Protein AF-A0A2M6Y3T1-F1 (afdb_monomer)

Foldseek 3Di:
DDDDDDDPDDDPPPPDDPDDDQDADPFPRHGFDKAAQLQVVLFFDPPDDRPDRIWTADLDQATQFGTHDPVGDTDGCVRTNAFQLRHPPHPQNDLFQQQRHGLVLLLVLCQVPVELDPQVSSCVSRVHRGDDPLLHGHSRNDGSCPGCSVVSVVPHPHDRDPDPDDPPPCPPPDPVRVVVVVVVVD

Nearest PDB structures (foldseek):
  2hu9-assembly2_B  TM=8.254E-01  e=2.612E-09  Archaeoglobus fulgidus

Mean predicted aligned error: 11.45 Å

Secondary structure (DSSP, 8-state):
---PPPP-------PPPS-----B-TTT-PBPEEEEHHHHHHHBPTT----SSEEEE---TT-SEEEE-TTS-EEEGGGBSS--TTSTT-SS-EEETTTTEEHHHHHHHHHHH----HHHHHHHHHSS-----HHHHSTTSS-GGGSTHHHHHHHSSSPPPP------TTTT--HHHHHHHHHH--

Solvent-accessible surface area (backbone atoms only — not comparable to full-atom values): 11226 Å² total; per-residue (Å²): 133,89,81,81,81,84,74,92,73,89,81,83,73,76,76,77,77,87,82,70,79,75,54,49,33,94,87,75,64,46,64,36,47,81,25,55,14,68,20,52,54,58,33,38,39,90,94,66,87,57,88,51,75,54,33,26,38,40,74,54,32,89,46,64,50,36,39,34,35,96,91,70,51,73,38,35,63,90,44,34,73,59,56,51,51,63,35,66,87,31,70,67,37,37,22,27,56,62,72,73,36,35,25,67,59,50,23,53,48,24,57,74,67,40,54,76,47,67,70,56,48,47,20,71,76,63,78,42,80,70,80,79,47,28,46,49,52,28,94,67,36,44,72,41,78,76,44,38,42,64,57,23,54,71,73,28,87,45,70,76,58,76,80,78,74,75,84,54,90,63,67,89,60,49,71,68,55,53,51,54,54,57,63,74,77,106

Sequence (186 aa):
MNKQPGGCGAACCAKALPGGDSIACPLCGKTGEIVPGHTVRKLLKPGIAAPGDRYLICRTPGCAAVYFHPKGALFKQEDVLVPVYFKAGAEPVYACYCAGVTKARVVAAINKTGVTRWAVIIKELTGAVPKCNCGEKNPLGQCCSGNAYAAAMAESSAKPVPVKRSRDPLHGLTLKTILTYMVKLH

pLDDT: mean 84.47, std 18.46, range [34.59, 98.5]

Structure (mmCIF, N/CA/C/O backbone):
data_AF-A0A2M6Y3T1-F1
#
_entry.id   AF-A0A2M6Y3T1-F1
#
loop_
_atom_site.group_PDB
_atom_site.id
_atom_site.type_symbol
_atom_site.label_atom_id
_atom_site.label_alt_id
_atom_site.label_comp_id
_atom_site.label_asym_id
_atom_site.label_entity_id
_atom_site.label_seq_id
_atom_site.pdbx_PDB_ins_code
_atom_site.Cartn_x
_atom_site.Cartn_y
_atom_site.Cartn_z
_atom_site.occupancy
_atom_site.B_iso_or_equiv
_atom_site.auth_seq_id
_atom_site.auth_comp_id
_atom_site.auth_asym_id
_atom_site.auth_atom_id
_atom_site.pdbx_PDB_model_num
ATOM 1 N N . MET A 1 1 ? -4.183 53.177 19.909 1.00 37.34 1 MET A N 1
ATOM 2 C CA . MET A 1 1 ? -3.837 52.919 18.494 1.00 37.34 1 MET A CA 1
ATOM 3 C C . MET A 1 1 ? -3.235 51.531 18.350 1.00 37.34 1 MET A C 1
ATOM 5 O O . MET A 1 1 ? -2.274 51.211 19.031 1.00 37.34 1 MET A O 1
ATOM 9 N N . ASN A 1 2 ? -3.878 50.730 17.502 1.00 38.38 2 ASN A N 1
ATOM 10 C CA . ASN A 1 2 ? -3.506 49.424 16.952 1.00 38.38 2 ASN A CA 1
ATOM 11 C C . ASN A 1 2 ? -2.005 49.080 16.899 1.00 38.38 2 ASN A C 1
ATOM 13 O O . ASN A 1 2 ? -1.232 49.832 16.310 1.00 38.38 2 ASN A O 1
ATOM 17 N N . LYS A 1 3 ? -1.660 47.840 17.281 1.00 34.59 3 LYS A N 1
ATOM 18 C CA . LYS A 1 3 ? -1.350 46.765 16.311 1.00 34.59 3 LYS A CA 1
ATOM 19 C C . LYS A 1 3 ? -1.213 45.396 16.996 1.00 34.59 3 LYS A C 1
ATOM 21 O O . LYS A 1 3 ? -0.536 45.248 18.005 1.00 34.59 3 LYS A O 1
ATOM 26 N N . GLN A 1 4 ? -1.900 44.416 16.411 1.00 40.59 4 GLN A N 1
ATOM 27 C CA . GLN A 1 4 ? -1.846 42.985 16.711 1.00 40.59 4 GLN A CA 1
ATOM 28 C C . GLN A 1 4 ? -0.448 42.375 16.486 1.00 40.59 4 GLN A C 1
ATOM 30 O O . GLN A 1 4 ? 0.333 42.908 15.693 1.00 40.59 4 GLN A O 1
ATOM 35 N N . PRO A 1 5 ? -0.160 41.224 17.127 1.00 40.81 5 PRO A N 1
ATOM 36 C CA . PRO A 1 5 ? 1.069 40.464 16.932 1.00 40.81 5 PRO A CA 1
ATOM 37 C C . PRO A 1 5 ? 1.088 39.787 15.554 1.00 40.81 5 PRO A C 1
ATOM 39 O O . PRO A 1 5 ? 0.135 39.116 15.157 1.00 40.81 5 PRO A O 1
ATOM 42 N N . GLY A 1 6 ? 2.193 39.972 14.829 1.00 35.25 6 GLY A N 1
ATOM 43 C CA . GLY A 1 6 ? 2.450 39.336 13.540 1.00 35.25 6 GLY A CA 1
ATOM 44 C C . GLY A 1 6 ? 2.485 37.816 13.670 1.00 35.25 6 GLY A C 1
ATOM 45 O O . GLY A 1 6 ? 3.232 37.264 14.475 1.00 35.25 6 GLY A O 1
ATOM 46 N N . GLY A 1 7 ? 1.632 37.160 12.886 1.00 35.06 7 GLY A N 1
ATOM 47 C CA . GLY A 1 7 ? 1.472 35.717 12.852 1.00 35.06 7 GLY A CA 1
ATOM 48 C C . GLY A 1 7 ? 2.703 34.981 12.331 1.00 35.06 7 GLY A C 1
ATOM 49 O O . GLY A 1 7 ? 3.413 35.445 11.440 1.00 35.06 7 GLY A O 1
ATOM 50 N N . CYS A 1 8 ? 2.896 33.773 12.854 1.00 37.34 8 CYS A N 1
ATOM 51 C CA . CYS A 1 8 ? 3.735 32.754 12.241 1.00 37.34 8 CYS A CA 1
ATOM 52 C C . CYS A 1 8 ? 3.087 32.319 10.918 1.00 37.34 8 CYS A C 1
ATOM 54 O O . CYS A 1 8 ? 2.227 31.439 10.883 1.00 37.34 8 CYS A O 1
ATOM 56 N N . GLY A 1 9 ? 3.467 32.996 9.837 1.00 35.97 9 GLY A N 1
ATOM 57 C CA . GLY A 1 9 ? 3.095 32.662 8.471 1.00 35.97 9 GLY A CA 1
ATOM 58 C C . GLY A 1 9 ? 3.895 31.467 7.958 1.00 35.97 9 GLY A C 1
ATOM 59 O O . GLY A 1 9 ? 5.122 31.472 7.968 1.00 35.97 9 GLY A O 1
ATOM 60 N N . ALA A 1 10 ? 3.153 30.448 7.535 1.00 50.16 10 ALA A N 1
ATOM 61 C CA . ALA A 1 10 ? 3.519 29.339 6.663 1.00 50.16 10 ALA A CA 1
ATOM 62 C C . ALA A 1 10 ? 4.848 29.477 5.886 1.00 50.16 10 ALA A C 1
ATOM 64 O O . ALA A 1 10 ? 4.945 30.241 4.931 1.00 50.16 10 ALA A O 1
ATOM 65 N N . ALA A 1 11 ? 5.829 28.634 6.220 1.00 41.44 11 ALA A N 1
ATOM 66 C CA . ALA A 1 11 ? 6.958 28.331 5.340 1.00 41.44 11 ALA A CA 1
ATOM 67 C C . ALA A 1 11 ? 7.564 26.954 5.668 1.00 41.44 11 ALA A C 1
ATOM 69 O O . ALA A 1 11 ? 8.721 26.825 6.055 1.00 41.44 11 ALA A O 1
ATOM 70 N N . CYS A 1 12 ? 6.773 25.895 5.496 1.00 39.06 12 CYS A N 1
ATOM 71 C CA . CYS A 1 12 ? 7.299 24.546 5.258 1.00 39.06 12 CYS A CA 1
ATOM 72 C C . CYS A 1 12 ? 6.758 24.031 3.921 1.00 39.06 12 CYS A C 1
ATOM 74 O O . CYS A 1 12 ? 6.227 22.930 3.819 1.00 39.06 12 CYS A O 1
ATOM 76 N N . CYS A 1 13 ? 6.867 24.863 2.885 1.00 39.38 13 CYS A N 1
ATOM 77 C CA . CYS A 1 13 ? 6.781 24.395 1.513 1.00 39.38 13 CYS A CA 1
ATOM 78 C C . CYS A 1 13 ? 8.092 23.668 1.219 1.00 39.38 13 CYS A C 1
ATOM 80 O O . CYS A 1 13 ? 9.139 24.303 1.074 1.00 39.38 13 CYS A O 1
ATOM 82 N N . ALA A 1 14 ? 8.052 22.337 1.158 1.00 44.28 14 ALA A N 1
ATOM 83 C CA . ALA A 1 14 ? 9.096 21.592 0.476 1.00 44.28 14 ALA A CA 1
ATOM 84 C C . ALA A 1 14 ? 9.212 22.189 -0.932 1.00 44.28 14 ALA A C 1
ATOM 86 O O . ALA A 1 14 ? 8.246 22.168 -1.695 1.00 44.28 14 ALA A O 1
ATOM 87 N N . LYS A 1 15 ? 10.360 22.798 -1.245 1.00 36.34 15 LYS A N 1
ATOM 88 C CA . LYS A 1 15 ? 10.659 23.243 -2.605 1.00 36.34 15 LYS A CA 1
ATOM 89 C C . LYS A 1 15 ? 10.470 22.033 -3.515 1.00 36.34 15 LYS A C 1
ATOM 91 O O . LYS A 1 15 ? 11.167 21.032 -3.354 1.00 36.34 15 LYS A O 1
ATOM 96 N N . ALA A 1 16 ? 9.505 22.123 -4.427 1.00 42.28 16 ALA A N 1
ATOM 97 C CA . ALA A 1 16 ? 9.387 21.180 -5.522 1.00 42.28 16 ALA A CA 1
ATOM 98 C C . ALA A 1 16 ? 10.731 21.178 -6.256 1.00 42.28 16 ALA A C 1
ATOM 100 O O . ALA A 1 16 ? 11.211 22.229 -6.682 1.00 42.28 16 ALA A O 1
ATOM 101 N N . LEU A 1 17 ? 11.367 20.010 -6.328 1.00 43.66 17 LEU A N 1
ATOM 102 C CA . LEU A 1 17 ? 12.548 19.832 -7.158 1.00 43.66 17 LEU A CA 1
ATOM 103 C C . LEU A 1 17 ? 12.128 20.130 -8.607 1.00 43.66 17 LEU A C 1
ATOM 105 O O . LEU A 1 17 ? 11.172 19.515 -9.085 1.00 43.66 17 LEU A O 1
ATOM 109 N N . PRO A 1 18 ? 12.778 21.080 -9.297 1.00 39.62 18 PRO A N 1
ATOM 110 C CA . PRO A 1 18 ? 12.431 21.400 -10.669 1.00 39.62 18 PRO A CA 1
ATOM 111 C C . PRO A 1 18 ? 12.960 20.283 -11.573 1.00 39.62 18 PRO A C 1
ATOM 113 O O . PRO A 1 18 ? 14.150 19.977 -11.554 1.00 39.62 18 PRO A O 1
ATOM 116 N N . GLY A 1 19 ? 12.066 19.664 -12.345 1.00 42.75 19 GLY A N 1
ATOM 117 C CA . GLY A 1 19 ? 12.416 18.673 -13.363 1.00 42.75 19 GLY A CA 1
ATOM 118 C C . GLY A 1 19 ? 11.700 17.341 -13.171 1.00 42.75 19 GLY A C 1
ATOM 119 O O . GLY A 1 19 ? 12.131 16.480 -12.405 1.00 42.75 19 GLY A O 1
ATOM 120 N N . GLY A 1 20 ? 10.616 17.156 -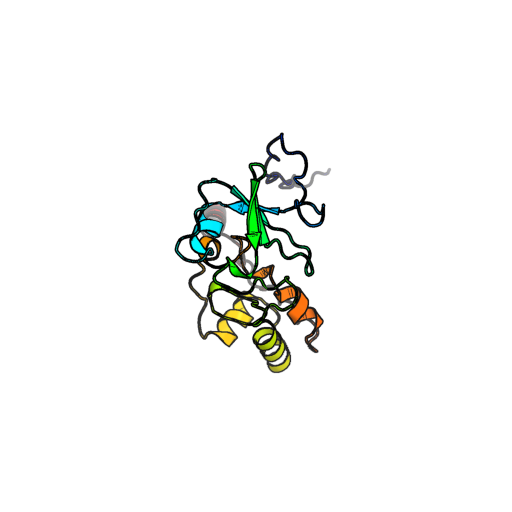13.912 1.00 39.53 20 GLY A N 1
ATOM 121 C CA . GLY A 1 20 ? 9.955 15.871 -14.033 1.00 39.53 20 GLY A CA 1
ATOM 122 C C . GLY A 1 20 ? 8.659 16.045 -14.787 1.00 39.53 20 GLY A C 1
ATOM 123 O O . GLY A 1 20 ? 7.627 16.283 -14.164 1.00 39.53 20 GLY A O 1
ATOM 124 N N . ASP A 1 21 ? 8.712 15.916 -16.112 1.00 48.22 21 ASP A N 1
ATOM 125 C CA . ASP A 1 21 ? 7.525 15.555 -16.879 1.00 48.22 21 ASP A CA 1
ATOM 126 C C . ASP A 1 21 ? 6.842 14.420 -16.121 1.00 48.22 21 ASP A C 1
ATOM 128 O O . ASP A 1 21 ? 7.491 13.444 -15.737 1.00 48.22 21 ASP A O 1
ATOM 132 N N . SER A 1 22 ? 5.565 14.588 -15.791 1.00 61.84 22 SER A N 1
ATOM 133 C CA . SER A 1 22 ? 4.812 13.586 -15.053 1.00 61.84 22 SER A CA 1
ATOM 134 C C . SER A 1 22 ? 4.899 12.262 -15.807 1.00 61.84 22 SER A C 1
ATOM 136 O O . SER A 1 22 ? 4.292 12.114 -16.868 1.00 61.84 22 SER A O 1
ATOM 138 N N . ILE A 1 23 ? 5.692 11.319 -15.299 1.00 86.00 23 ILE A N 1
ATOM 139 C CA . ILE A 1 23 ? 5.999 10.114 -16.065 1.00 86.00 23 ILE A CA 1
ATOM 140 C C . ILE A 1 23 ? 4.772 9.213 -16.024 1.00 86.00 23 ILE A C 1
ATOM 142 O O . ILE A 1 23 ? 4.336 8.742 -14.965 1.00 86.00 23 ILE A O 1
ATOM 146 N N . ALA A 1 24 ? 4.189 9.020 -17.201 1.00 94.44 24 ALA A N 1
ATOM 147 C CA . ALA A 1 24 ? 3.015 8.198 -17.391 1.00 94.44 24 ALA A CA 1
ATOM 148 C C . ALA A 1 24 ? 3.356 6.713 -17.227 1.00 94.44 24 ALA A C 1
ATOM 150 O O . ALA A 1 24 ? 4.422 6.239 -17.622 1.00 94.44 24 ALA A O 1
ATOM 151 N N . CYS A 1 25 ? 2.418 5.964 -16.660 1.00 96.19 25 CYS A N 1
ATOM 152 C CA . CYS A 1 25 ? 2.472 4.515 -16.636 1.00 96.19 25 CYS A CA 1
ATOM 153 C C . CYS A 1 25 ? 2.471 3.981 -18.078 1.00 96.19 25 CYS A C 1
ATOM 155 O O . CYS A 1 25 ? 1.552 4.315 -18.830 1.00 96.19 25 CYS A O 1
ATOM 157 N N . PRO A 1 26 ? 3.414 3.101 -18.454 1.00 95.06 26 PRO A N 1
ATOM 158 C CA . PRO A 1 26 ? 3.517 2.599 -19.824 1.00 95.06 26 PRO A CA 1
ATOM 159 C C . PRO A 1 26 ? 2.334 1.714 -20.245 1.00 95.06 26 PRO A C 1
ATOM 161 O O . PRO A 1 26 ? 2.163 1.464 -21.430 1.00 95.06 26 PRO A O 1
ATOM 164 N N . LEU A 1 27 ? 1.514 1.239 -19.297 1.00 95.94 27 LEU A N 1
ATOM 165 C CA . LEU A 1 27 ? 0.356 0.391 -19.599 1.00 95.94 27 LEU A CA 1
ATOM 166 C C . LEU A 1 27 ? -0.966 1.158 -19.713 1.00 95.94 27 LEU A C 1
ATOM 168 O O . LEU A 1 27 ? -1.814 0.778 -20.510 1.00 95.94 27 LEU A O 1
ATOM 172 N N . CYS A 1 28 ? -1.183 2.202 -18.905 1.00 96.38 28 CYS A N 1
ATOM 173 C CA . CYS A 1 28 ? -2.473 2.912 -18.863 1.00 96.38 28 CYS A CA 1
ATOM 174 C C . CYS A 1 28 ? -2.383 4.419 -19.138 1.00 96.38 28 CYS A C 1
ATOM 176 O O . CYS A 1 28 ? -3.402 5.108 -19.084 1.00 96.38 28 CYS A O 1
ATOM 178 N N . GLY A 1 29 ? -1.182 4.960 -19.352 1.00 95.12 29 GLY A N 1
ATOM 179 C CA . GLY A 1 29 ? -0.958 6.379 -19.637 1.00 95.12 29 GLY A CA 1
ATOM 180 C C . GLY A 1 29 ? -1.208 7.334 -18.462 1.00 95.12 29 GLY A C 1
ATOM 181 O O . GLY A 1 29 ? -1.016 8.537 -18.603 1.00 95.12 29 GLY A O 1
ATOM 182 N N . LYS A 1 30 ? -1.633 6.847 -17.288 1.00 96.00 30 LYS A N 1
ATOM 183 C CA . LYS A 1 30 ? -1.856 7.691 -16.102 1.00 96.00 30 LYS A CA 1
ATOM 184 C C . LYS A 1 30 ? -0.546 7.988 -15.380 1.00 96.00 30 LYS A C 1
ATOM 186 O O . LYS A 1 30 ? 0.299 7.105 -15.253 1.00 96.00 30 LYS A O 1
ATOM 191 N N . THR A 1 31 ? -0.412 9.203 -14.859 1.00 95.56 31 THR A N 1
ATOM 192 C CA . THR A 1 31 ? 0.738 9.635 -14.055 1.00 95.56 31 THR A CA 1
ATOM 193 C C . THR A 1 31 ? 0.976 8.708 -12.865 1.00 95.56 31 THR A C 1
ATOM 195 O O . THR A 1 31 ? 0.040 8.378 -12.131 1.00 95.56 31 THR A O 1
ATOM 198 N N . GLY A 1 32 ? 2.228 8.288 -12.675 1.00 95.62 32 GLY A N 1
ATOM 199 C CA . GLY A 1 32 ? 2.645 7.557 -11.482 1.00 95.62 32 GLY A CA 1
ATOM 200 C C . GLY A 1 32 ? 3.093 8.478 -10.345 1.00 95.62 32 GLY A C 1
ATOM 201 O O . GLY A 1 32 ? 3.503 9.614 -10.572 1.00 95.62 32 GLY A O 1
ATOM 202 N N . GLU A 1 33 ? 3.045 7.971 -9.115 1.00 95.62 33 GLU A N 1
ATOM 203 C CA . GLU A 1 33 ? 3.576 8.649 -7.923 1.00 95.62 33 GLU A CA 1
ATOM 204 C C . GLU A 1 33 ? 4.966 8.105 -7.578 1.00 95.62 33 GLU A C 1
ATOM 206 O O . GLU A 1 33 ? 5.202 6.905 -7.692 1.00 95.62 33 GLU A O 1
ATOM 211 N N . ILE A 1 34 ? 5.895 8.961 -7.153 1.00 96.38 34 ILE A N 1
ATOM 212 C CA . ILE A 1 34 ? 7.263 8.543 -6.824 1.00 96.38 34 ILE A CA 1
ATOM 213 C C . ILE A 1 34 ? 7.281 7.702 -5.540 1.00 96.38 34 ILE A C 1
ATOM 215 O O . ILE A 1 34 ? 6.777 8.124 -4.503 1.00 96.38 34 ILE A O 1
ATOM 219 N N . VAL A 1 35 ? 7.955 6.552 -5.593 1.00 97.38 35 VAL A N 1
ATOM 220 C CA . VAL A 1 35 ? 8.227 5.674 -4.448 1.00 97.38 35 VAL A CA 1
ATOM 221 C C . VAL A 1 35 ? 9.739 5.442 -4.324 1.00 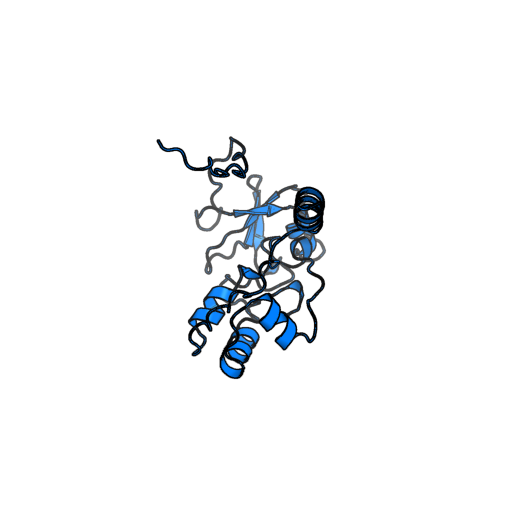97.38 35 VAL A C 1
ATOM 223 O O . VAL A 1 35 ? 10.406 5.207 -5.340 1.00 97.38 35 VAL A O 1
ATOM 226 N N . PRO A 1 36 ? 10.317 5.484 -3.107 1.00 97.50 36 PRO A N 1
ATOM 227 C CA . PRO A 1 36 ? 11.730 5.184 -2.900 1.00 97.50 36 PRO A CA 1
ATOM 228 C C . PRO A 1 36 ? 12.118 3.775 -3.375 1.00 97.50 36 PRO A C 1
ATOM 230 O O . PRO A 1 36 ? 11.415 2.796 -3.129 1.00 97.50 36 PRO A O 1
ATOM 233 N N . GLY A 1 37 ? 13.288 3.641 -3.996 1.00 97.56 37 GLY A N 1
ATOM 234 C CA . GLY A 1 37 ? 13.779 2.367 -4.526 1.00 97.56 37 GLY A CA 1
ATOM 235 C C . GLY A 1 37 ? 13.993 1.301 -3.454 1.00 97.56 37 GLY A C 1
ATOM 236 O O . GLY A 1 37 ? 13.776 0.121 -3.716 1.00 97.56 37 GLY A O 1
ATOM 237 N N . HIS A 1 38 ? 14.343 1.696 -2.225 1.00 97.75 38 HIS A N 1
ATOM 238 C CA . HIS A 1 38 ? 14.466 0.748 -1.114 1.00 97.75 38 HIS A CA 1
ATOM 239 C C . HIS A 1 38 ? 13.123 0.088 -0.765 1.00 97.75 38 HIS A C 1
ATOM 241 O O . HIS A 1 38 ? 13.101 -1.110 -0.504 1.00 97.75 38 HIS A O 1
ATOM 247 N N . THR A 1 39 ? 12.012 0.832 -0.826 1.00 98.31 39 THR A N 1
ATOM 248 C CA . THR A 1 39 ? 10.655 0.302 -0.627 1.00 98.31 39 THR A CA 1
ATOM 249 C C . THR A 1 39 ? 10.336 -0.749 -1.675 1.00 98.31 39 THR A C 1
ATOM 251 O O . THR A 1 39 ? 9.941 -1.860 -1.336 1.00 98.31 39 THR A O 1
ATOM 254 N N . VAL A 1 40 ? 10.576 -0.424 -2.949 1.00 98.31 40 VAL A N 1
ATOM 255 C CA . VAL A 1 40 ? 10.331 -1.347 -4.064 1.00 98.31 40 VAL A CA 1
ATOM 256 C C . VAL A 1 40 ? 11.156 -2.620 -3.897 1.00 98.31 40 VAL A C 1
ATOM 258 O O . VAL A 1 40 ? 10.597 -3.709 -3.909 1.00 98.31 40 VAL A O 1
ATOM 261 N N . ARG A 1 41 ? 12.462 -2.505 -3.625 1.00 97.94 41 ARG A N 1
ATOM 262 C CA . ARG A 1 41 ? 13.336 -3.670 -3.404 1.00 97.94 41 ARG A CA 1
ATOM 263 C C . ARG A 1 41 ? 12.881 -4.568 -2.254 1.00 97.94 41 ARG A C 1
ATOM 265 O O . ARG A 1 41 ? 13.048 -5.776 -2.340 1.00 97.94 41 ARG A O 1
ATOM 272 N N . LYS A 1 42 ? 12.329 -3.998 -1.181 1.00 98.12 42 LYS A N 1
ATOM 273 C CA . LYS A 1 42 ? 11.835 -4.761 -0.023 1.00 98.12 42 LYS A CA 1
ATOM 274 C C . LYS A 1 42 ? 10.510 -5.471 -0.288 1.00 98.12 42 LYS A C 1
ATOM 276 O O . LYS A 1 42 ? 10.198 -6.424 0.418 1.00 98.12 42 LYS A O 1
ATOM 281 N N . LEU A 1 43 ? 9.743 -5.002 -1.270 1.00 98.38 43 LEU A N 1
ATOM 282 C CA . LEU A 1 43 ? 8.409 -5.506 -1.581 1.00 98.38 43 LEU A CA 1
ATOM 283 C C . LEU A 1 43 ? 8.357 -6.389 -2.823 1.00 98.38 43 LEU A C 1
ATOM 285 O O . LEU A 1 43 ? 7.327 -7.016 -3.046 1.00 98.38 43 LEU A O 1
ATOM 289 N N . LEU A 1 44 ? 9.417 -6.456 -3.624 1.00 98.44 44 LEU A N 1
ATOM 290 C CA . LEU A 1 44 ? 9.493 -7.390 -4.743 1.00 98.44 44 LEU A CA 1
ATOM 291 C C . LEU A 1 44 ? 9.828 -8.806 -4.267 1.00 98.44 44 LEU A C 1
ATOM 293 O O . LEU A 1 44 ? 10.524 -9.008 -3.270 1.00 98.44 44 LEU A O 1
ATOM 297 N N . LYS A 1 45 ? 9.322 -9.798 -5.001 1.00 98.31 45 LYS A N 1
ATOM 298 C CA . LYS A 1 45 ? 9.649 -11.205 -4.783 1.00 98.31 45 LYS A CA 1
ATOM 299 C C . LYS A 1 45 ? 11.154 -11.456 -4.978 1.00 98.31 45 LYS A C 1
ATOM 301 O O . LYS A 1 45 ? 11.797 -10.765 -5.775 1.00 98.31 45 LYS A O 1
ATOM 306 N N . PRO A 1 46 ? 11.726 -12.456 -4.281 1.00 96.94 46 PRO A N 1
ATOM 307 C CA . PRO A 1 46 ? 13.123 -12.837 -4.464 1.00 96.94 46 PRO A CA 1
ATOM 308 C C . PRO A 1 46 ? 13.459 -13.104 -5.937 1.00 96.94 46 PRO A C 1
ATOM 310 O O . PRO A 1 46 ? 12.655 -13.679 -6.664 1.00 96.94 46 PRO A O 1
ATOM 313 N N . GLY A 1 47 ? 14.653 -12.690 -6.368 1.00 95.56 47 GLY A N 1
ATOM 314 C CA . GLY A 1 47 ? 15.125 -12.855 -7.750 1.00 95.56 47 GLY A CA 1
ATOM 315 C C . GLY A 1 47 ? 14.777 -11.702 -8.698 1.00 95.56 47 GLY A C 1
ATOM 316 O O . GLY A 1 47 ? 15.348 -11.628 -9.783 1.00 95.56 47 GLY A O 1
ATOM 317 N N . ILE A 1 48 ? 13.914 -10.765 -8.294 1.00 97.19 48 ILE A N 1
ATOM 318 C CA . ILE A 1 48 ? 13.574 -9.591 -9.104 1.00 97.19 48 ILE A CA 1
ATOM 319 C C . ILE A 1 48 ? 14.483 -8.416 -8.729 1.00 97.19 48 ILE A C 1
ATOM 321 O O . ILE A 1 48 ? 14.472 -7.924 -7.599 1.00 97.19 48 ILE A O 1
ATOM 325 N N . ALA A 1 49 ? 15.273 -7.941 -9.692 1.00 95.56 49 ALA A N 1
ATOM 326 C CA . ALA A 1 49 ? 16.185 -6.822 -9.489 1.00 95.56 49 ALA A CA 1
ATOM 327 C C . ALA A 1 49 ? 15.493 -5.468 -9.713 1.00 95.56 49 ALA A C 1
ATOM 329 O O . ALA A 1 49 ? 14.883 -5.220 -10.750 1.00 95.56 49 ALA A O 1
ATOM 330 N N . ALA A 1 50 ? 15.671 -4.554 -8.758 1.00 96.25 50 ALA A N 1
ATOM 331 C CA . ALA A 1 50 ? 15.222 -3.168 -8.850 1.00 96.25 50 ALA A CA 1
ATOM 332 C C . ALA A 1 50 ? 16.375 -2.201 -8.494 1.00 96.25 50 ALA A C 1
ATOM 334 O O . ALA A 1 50 ? 16.388 -1.623 -7.400 1.00 96.25 50 ALA A O 1
ATOM 335 N N . PRO A 1 51 ? 17.336 -1.979 -9.416 1.00 95.62 51 PRO A N 1
ATOM 336 C CA . PRO A 1 51 ? 18.561 -1.216 -9.149 1.00 95.62 51 PRO A CA 1
ATOM 337 C C . PRO A 1 51 ? 18.352 0.300 -9.004 1.00 95.62 51 PRO A C 1
ATOM 339 O O . PRO A 1 51 ? 19.180 0.968 -8.401 1.00 95.62 51 PRO A O 1
ATOM 342 N N . GLY A 1 52 ? 17.260 0.857 -9.532 1.00 94.75 52 GLY A N 1
ATOM 343 C CA . GLY A 1 52 ? 16.952 2.284 -9.418 1.00 94.75 52 GLY A CA 1
ATOM 344 C C . GLY A 1 52 ? 16.742 2.773 -7.977 1.00 94.75 52 GLY A C 1
ATOM 345 O O . GLY A 1 52 ? 16.214 2.061 -7.118 1.00 94.75 52 GLY A O 1
ATOM 346 N N . ASP A 1 53 ? 17.101 4.033 -7.730 1.00 95.81 53 ASP A N 1
ATOM 347 C CA . ASP A 1 53 ? 16.922 4.702 -6.430 1.00 95.81 53 ASP A CA 1
ATOM 348 C C . ASP A 1 53 ? 15.488 5.166 -6.167 1.00 95.81 53 ASP A C 1
ATOM 350 O O . ASP A 1 53 ? 15.110 5.442 -5.028 1.00 95.81 53 ASP A O 1
ATOM 354 N N . ARG A 1 54 ? 14.674 5.244 -7.219 1.00 96.12 54 ARG A N 1
ATOM 355 C CA . ARG A 1 54 ? 13.258 5.613 -7.186 1.00 96.12 54 ARG A CA 1
ATOM 356 C C . ARG A 1 54 ? 12.519 4.910 -8.306 1.00 96.12 54 ARG A C 1
ATOM 358 O O . ARG A 1 54 ? 13.108 4.642 -9.344 1.00 96.12 54 ARG A O 1
ATOM 365 N N . TYR A 1 55 ? 11.236 4.674 -8.099 1.00 97.81 55 TYR A N 1
ATOM 366 C CA . TYR A 1 55 ? 10.299 4.164 -9.096 1.00 97.81 55 TYR A CA 1
ATOM 367 C C . TYR A 1 55 ? 9.030 4.999 -9.048 1.00 97.81 55 TYR A C 1
ATOM 369 O O . TYR A 1 55 ? 8.871 5.854 -8.177 1.00 97.81 55 TYR A O 1
ATOM 377 N N . LEU A 1 56 ? 8.119 4.736 -9.972 1.00 98.00 56 LEU A N 1
ATOM 378 C CA . LEU A 1 56 ? 6.770 5.262 -9.940 1.00 98.00 56 LEU A CA 1
ATOM 379 C C . LEU A 1 56 ? 5.782 4.137 -9.649 1.00 98.00 56 LEU A C 1
ATOM 381 O O . LEU A 1 56 ? 5.945 3.035 -10.165 1.00 98.00 56 LEU A O 1
ATOM 385 N N . ILE A 1 57 ? 4.754 4.406 -8.849 1.00 98.12 57 ILE A N 1
ATOM 386 C CA . ILE A 1 57 ? 3.642 3.487 -8.602 1.00 98.12 57 ILE A CA 1
ATOM 387 C C . ILE A 1 57 ? 2.397 3.940 -9.369 1.00 98.12 57 ILE A C 1
ATOM 389 O O . ILE A 1 57 ? 2.003 5.107 -9.328 1.00 98.12 57 ILE A O 1
ATOM 393 N N . CYS A 1 58 ? 1.759 3.020 -10.090 1.00 97.88 58 CYS A N 1
ATOM 394 C CA . CYS A 1 58 ? 0.522 3.286 -10.816 1.00 97.88 58 CYS A CA 1
ATOM 395 C C . CYS A 1 58 ? -0.689 3.083 -9.896 1.00 97.88 58 CYS A C 1
ATOM 397 O O . CYS A 1 58 ? -0.966 1.968 -9.456 1.00 97.88 58 CYS A O 1
ATOM 399 N N . ARG A 1 59 ? -1.456 4.151 -9.654 1.00 96.00 59 ARG A N 1
ATOM 400 C CA . ARG A 1 59 ? -2.641 4.155 -8.774 1.00 96.00 59 ARG A CA 1
ATOM 401 C C . ARG A 1 59 ? -3.927 3.636 -9.423 1.00 96.00 59 ARG A C 1
ATOM 403 O O . ARG A 1 59 ? -4.923 3.466 -8.730 1.00 96.00 59 ARG A O 1
ATOM 410 N N . THR A 1 60 ? -3.927 3.383 -10.731 1.00 97.38 60 THR A N 1
ATOM 411 C CA . THR A 1 60 ? -5.118 2.918 -11.456 1.00 97.38 60 THR A CA 1
ATOM 412 C C . THR A 1 60 ? -5.496 1.498 -11.014 1.00 97.38 60 THR A C 1
ATOM 414 O O . THR A 1 60 ? -4.667 0.600 -11.204 1.00 97.38 60 THR A O 1
ATOM 417 N N . PRO A 1 61 ? -6.711 1.260 -10.474 1.00 96.56 61 PRO A N 1
ATOM 418 C CA . PRO A 1 61 ? -7.084 -0.044 -9.922 1.00 96.56 61 PRO A CA 1
ATOM 419 C C . PRO A 1 61 ? -7.020 -1.190 -10.932 1.00 96.56 61 PRO A C 1
ATOM 421 O O . PRO A 1 61 ? -6.424 -2.219 -10.642 1.00 96.56 61 PRO A O 1
ATOM 424 N N . GLY A 1 62 ? -7.567 -0.991 -12.135 1.00 97.00 62 GLY A N 1
ATOM 425 C CA . GLY A 1 62 ? -7.595 -2.009 -13.193 1.00 97.00 62 GLY A CA 1
ATOM 426 C C . GLY A 1 62 ? -6.304 -2.143 -14.009 1.00 97.00 62 GLY A C 1
ATOM 427 O O . GLY A 1 62 ? -6.266 -2.913 -14.959 1.00 97.00 62 GLY A O 1
ATOM 428 N N . CYS A 1 63 ? -5.250 -1.384 -13.691 1.00 97.25 63 CYS A N 1
ATOM 429 C CA . CYS A 1 63 ? -3.981 -1.480 -14.412 1.00 97.25 63 CYS A CA 1
ATOM 430 C C . CYS A 1 63 ? -3.072 -2.521 -13.752 1.00 97.25 63 CYS A C 1
ATOM 432 O O . CYS A 1 63 ? -2.783 -2.404 -12.559 1.00 97.25 63 CYS A O 1
ATOM 434 N N . ALA A 1 64 ? -2.561 -3.475 -14.535 1.00 95.81 64 ALA A N 1
ATOM 435 C CA . ALA A 1 64 ? -1.664 -4.526 -14.047 1.00 95.81 64 ALA A CA 1
ATOM 436 C C . ALA A 1 64 ? -0.315 -3.995 -13.523 1.00 95.81 64 ALA A C 1
ATOM 438 O O . ALA A 1 64 ? 0.305 -4.629 -12.675 1.00 95.81 64 ALA A O 1
ATOM 439 N N . ALA A 1 65 ? 0.139 -2.827 -13.991 1.00 97.56 65 ALA A N 1
ATOM 440 C CA . ALA A 1 65 ? 1.377 -2.214 -13.516 1.00 97.56 65 ALA A CA 1
ATOM 441 C C . ALA A 1 65 ? 1.241 -1.800 -12.048 1.00 97.56 65 ALA A C 1
ATOM 443 O O . ALA A 1 65 ? 0.374 -0.989 -11.722 1.00 97.56 65 ALA A O 1
ATOM 444 N N . VAL A 1 66 ? 2.124 -2.277 -11.176 1.00 98.38 66 VAL A N 1
ATOM 445 C CA . VAL A 1 66 ? 2.290 -1.730 -9.826 1.00 98.38 66 VAL A CA 1
ATOM 446 C C . VAL A 1 66 ? 3.381 -0.676 -9.862 1.00 98.38 66 VAL A C 1
ATOM 448 O O . VAL A 1 66 ? 3.062 0.506 -9.784 1.00 98.38 66 VAL A O 1
ATOM 451 N N . TYR A 1 67 ? 4.634 -1.085 -10.043 1.00 98.50 67 TYR A N 1
ATOM 452 C CA . TYR A 1 67 ? 5.783 -0.189 -10.095 1.00 98.50 67 TYR A CA 1
ATOM 453 C C . TYR A 1 67 ? 6.344 -0.112 -11.509 1.00 98.50 67 TYR A C 1
ATOM 455 O O . TYR A 1 67 ? 6.303 -1.085 -12.254 1.00 98.50 67 TYR A O 1
ATOM 463 N N . PHE A 1 68 ? 6.912 1.026 -11.879 1.00 98.06 68 PHE A N 1
ATOM 464 C CA . PHE A 1 68 ? 7.617 1.181 -13.142 1.00 98.06 68 PHE A CA 1
ATOM 465 C C . PHE A 1 68 ? 8.751 2.196 -13.027 1.00 98.06 68 PHE A C 1
ATOM 467 O O . PHE A 1 68 ? 8.782 3.034 -12.125 1.00 98.06 68 PHE A O 1
ATOM 474 N N . HIS A 1 69 ? 9.705 2.105 -13.943 1.00 96.50 69 HIS A N 1
ATOM 475 C CA . HIS A 1 69 ? 10.821 3.023 -14.065 1.00 96.50 69 HIS A CA 1
ATOM 476 C C . HIS A 1 69 ? 10.863 3.602 -15.482 1.00 96.50 69 HIS A C 1
ATOM 478 O O . HIS A 1 69 ? 10.668 2.854 -16.439 1.00 96.50 69 HIS A O 1
ATOM 484 N N . PRO A 1 70 ? 11.217 4.886 -15.659 1.00 89.31 70 PRO A N 1
ATOM 485 C CA . PRO A 1 70 ? 11.292 5.511 -16.987 1.00 89.31 70 PRO A CA 1
ATOM 486 C C . PRO A 1 70 ? 12.307 4.839 -17.920 1.00 89.31 70 PRO A C 1
ATOM 488 O O . PRO A 1 70 ? 12.160 4.867 -19.132 1.00 89.31 70 PRO A O 1
ATOM 491 N N . LYS A 1 71 ? 13.329 4.194 -17.343 1.00 90.38 71 LYS A N 1
ATOM 492 C CA . LYS A 1 71 ? 14.338 3.403 -18.074 1.00 90.38 71 LYS A CA 1
ATOM 493 C C . LYS A 1 71 ? 13.878 1.973 -18.424 1.00 90.38 71 LYS A C 1
ATOM 495 O O . LYS A 1 71 ? 14.719 1.135 -18.715 1.00 90.38 71 LYS A O 1
ATOM 500 N N . GLY A 1 72 ? 12.580 1.675 -18.336 1.00 89.50 72 GLY A N 1
ATOM 501 C CA . GLY A 1 72 ? 11.986 0.436 -18.855 1.00 89.50 72 GLY A CA 1
ATOM 502 C C . GLY A 1 72 ? 11.638 -0.649 -17.831 1.00 89.50 72 GLY A C 1
ATOM 503 O O . GLY A 1 72 ? 11.029 -1.641 -18.213 1.00 89.50 72 GLY A O 1
ATOM 504 N N . ALA A 1 73 ? 11.962 -0.490 -16.542 1.00 95.56 73 ALA A N 1
ATOM 505 C CA . ALA A 1 73 ? 11.525 -1.468 -15.540 1.00 95.56 73 ALA A CA 1
ATOM 506 C C . ALA A 1 73 ? 10.001 -1.403 -15.348 1.00 95.56 73 ALA A C 1
ATOM 508 O O . ALA A 1 73 ? 9.430 -0.313 -15.277 1.00 95.56 73 ALA A O 1
ATOM 509 N N . LEU A 1 74 ? 9.352 -2.556 -15.219 1.00 97.69 74 LEU A N 1
ATOM 510 C CA . LEU A 1 74 ? 7.916 -2.680 -14.995 1.00 97.69 74 LEU A CA 1
ATOM 511 C C . LEU A 1 74 ? 7.666 -3.901 -14.112 1.00 97.69 74 LEU A C 1
ATOM 513 O O . LEU A 1 74 ? 8.088 -4.998 -14.455 1.00 97.69 74 LEU A O 1
ATOM 517 N N . PHE A 1 75 ? 6.965 -3.697 -13.003 1.00 98.38 75 PHE A N 1
ATOM 518 C CA . PHE A 1 75 ? 6.625 -4.734 -12.039 1.00 98.38 75 PHE A CA 1
ATOM 519 C C . PHE A 1 75 ? 5.116 -4.746 -11.826 1.00 98.38 75 PHE A C 1
ATOM 521 O O . PHE A 1 75 ? 4.497 -3.692 -11.625 1.00 98.38 75 PHE A O 1
ATOM 528 N N . LYS A 1 76 ? 4.519 -5.929 -11.877 1.00 97.69 76 LYS A N 1
ATOM 529 C CA . LYS A 1 76 ? 3.079 -6.146 -11.755 1.00 97.69 76 LYS A CA 1
ATOM 530 C C . LYS A 1 76 ? 2.720 -6.713 -10.381 1.00 97.69 76 LYS A C 1
ATOM 532 O O . LYS A 1 76 ? 3.581 -6.897 -9.525 1.00 97.69 76 LYS A O 1
ATOM 537 N N . GLN A 1 77 ? 1.434 -6.945 -10.137 1.00 94.25 77 GLN A N 1
ATOM 538 C CA . GLN A 1 77 ? 0.942 -7.417 -8.839 1.00 94.25 77 GLN A CA 1
ATOM 539 C C . GLN A 1 77 ? 1.546 -8.776 -8.447 1.00 94.25 77 GLN A C 1
ATOM 541 O O . GLN A 1 77 ? 1.821 -9.014 -7.274 1.00 94.25 77 GLN A O 1
ATOM 546 N N . GLU A 1 78 ? 1.796 -9.634 -9.431 1.00 95.25 78 GLU A N 1
ATOM 547 C CA . GLU A 1 78 ? 2.445 -10.932 -9.298 1.00 95.25 78 GLU A CA 1
ATOM 548 C C . GLU A 1 78 ? 3.932 -10.847 -8.929 1.00 95.25 78 GLU A C 1
ATOM 550 O O . GLU A 1 78 ? 4.460 -11.823 -8.404 1.00 95.25 78 GLU A O 1
ATOM 555 N N . ASP A 1 79 ? 4.592 -9.704 -9.122 1.00 98.00 79 ASP A N 1
ATOM 556 C CA . ASP A 1 79 ? 5.998 -9.488 -8.752 1.00 98.00 79 ASP A CA 1
ATOM 557 C C . ASP A 1 79 ? 6.152 -8.982 -7.310 1.00 98.00 79 ASP A C 1
ATOM 559 O O . ASP A 1 79 ? 7.248 -8.995 -6.751 1.00 98.00 79 ASP A O 1
ATOM 563 N N . VAL A 1 80 ? 5.057 -8.525 -6.696 1.00 98.06 80 VAL A N 1
ATOM 564 C CA . VAL A 1 80 ? 5.039 -7.881 -5.378 1.00 98.06 80 VAL A CA 1
ATOM 565 C C . VAL A 1 80 ? 4.604 -8.884 -4.304 1.00 98.06 80 VAL A C 1
ATOM 567 O O . VAL A 1 80 ? 3.670 -9.661 -4.486 1.00 98.06 80 VAL A O 1
ATOM 570 N N . LEU A 1 81 ? 5.285 -8.870 -3.158 1.00 97.81 81 LEU A N 1
ATOM 571 C CA . LEU A 1 81 ? 5.085 -9.782 -2.024 1.00 97.81 81 LEU A CA 1
ATOM 572 C C . LEU A 1 81 ? 3.720 -9.634 -1.345 1.00 97.81 81 LEU A C 1
ATOM 574 O O . LEU A 1 81 ? 3.269 -10.555 -0.670 1.00 97.81 81 LEU A O 1
ATOM 578 N N . VAL A 1 82 ? 3.089 -8.468 -1.480 1.00 97.00 82 VAL A N 1
ATOM 579 C CA . VAL A 1 82 ? 1.830 -8.132 -0.814 1.00 97.00 82 VAL A CA 1
ATOM 580 C C . VAL A 1 82 ? 0.782 -7.647 -1.822 1.00 97.00 82 VAL A C 1
ATOM 582 O O . VAL A 1 82 ? 1.123 -6.927 -2.767 1.00 97.00 82 VAL A O 1
ATOM 585 N N . PRO A 1 83 ? -0.506 -7.965 -1.606 1.00 97.00 83 PRO A N 1
ATOM 586 C CA . PRO A 1 83 ? -1.614 -7.315 -2.294 1.00 97.00 83 PRO A CA 1
ATOM 587 C C . PRO A 1 83 ? -1.522 -5.794 -2.164 1.00 97.00 83 PRO A C 1
ATOM 589 O O . PRO A 1 83 ? -1.439 -5.262 -1.055 1.00 97.00 83 PRO A O 1
ATOM 592 N N . VAL A 1 84 ? -1.550 -5.073 -3.285 1.00 97.56 84 VAL A N 1
ATOM 593 C CA . VAL A 1 84 ? -1.538 -3.608 -3.266 1.00 97.56 84 VAL A CA 1
ATOM 594 C C . VAL A 1 84 ? -2.975 -3.125 -3.107 1.00 97.56 84 VAL A C 1
ATOM 596 O O . VAL A 1 84 ? -3.755 -3.196 -4.045 1.00 97.56 84 VAL A O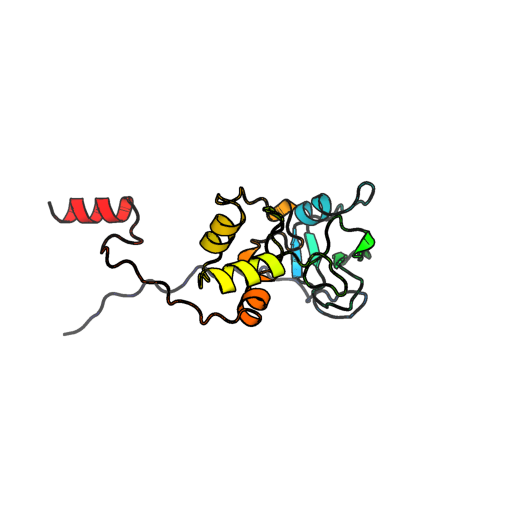 1
ATOM 599 N N . TYR A 1 85 ? -3.320 -2.613 -1.923 1.00 96.06 85 TYR A N 1
ATOM 600 C CA . TYR A 1 85 ? -4.698 -2.362 -1.456 1.00 96.06 85 TYR A CA 1
ATOM 601 C C . TYR A 1 85 ? -5.655 -1.630 -2.419 1.00 96.06 85 TYR A C 1
ATOM 603 O O . TYR A 1 85 ? -6.865 -1.702 -2.238 1.00 96.06 85 TYR A O 1
ATOM 611 N N . PHE A 1 86 ? -5.143 -0.870 -3.386 1.00 95.25 86 PHE A N 1
ATOM 612 C CA . PHE A 1 86 ? -5.937 -0.099 -4.349 1.00 95.25 86 PHE A CA 1
ATOM 613 C C . PHE A 1 86 ? -5.979 -0.713 -5.753 1.00 95.25 86 PHE A C 1
ATOM 615 O O . PHE A 1 86 ? -6.569 -0.119 -6.654 1.00 95.25 86 PHE A O 1
ATOM 622 N N . LYS A 1 87 ? -5.331 -1.860 -5.968 1.00 97.06 87 LYS A N 1
ATOM 623 C CA . LYS A 1 87 ? -5.416 -2.632 -7.207 1.00 97.06 87 LYS A CA 1
ATOM 624 C C . LYS A 1 87 ? -6.653 -3.521 -7.195 1.00 97.06 87 LYS A C 1
ATOM 626 O O . LYS A 1 87 ? -7.091 -3.988 -6.145 1.00 97.06 87 LYS A O 1
ATOM 631 N N . ALA A 1 88 ? -7.229 -3.727 -8.374 1.00 95.25 88 ALA A N 1
ATOM 632 C CA . ALA A 1 88 ? -8.342 -4.646 -8.549 1.00 95.25 88 ALA A CA 1
ATOM 633 C C . ALA A 1 88 ? -7.909 -6.064 -8.145 1.00 95.25 88 ALA A C 1
ATOM 635 O O . ALA A 1 88 ? -6.807 -6.494 -8.479 1.00 95.25 88 ALA A O 1
ATOM 636 N N . GLY A 1 89 ? -8.766 -6.766 -7.401 1.00 92.38 89 GLY A N 1
ATOM 637 C CA . GLY A 1 89 ? -8.476 -8.116 -6.905 1.00 92.38 89 GLY A CA 1
ATOM 638 C C . GLY A 1 89 ? -7.514 -8.185 -5.713 1.00 92.38 89 GLY A C 1
ATOM 639 O O . GLY A 1 89 ? -7.096 -9.279 -5.350 1.00 92.38 89 GLY A O 1
ATOM 640 N N . ALA A 1 90 ? -7.148 -7.056 -5.093 1.00 94.69 90 ALA A N 1
ATOM 641 C CA . ALA A 1 90 ? -6.327 -7.072 -3.886 1.00 94.69 90 ALA A CA 1
ATOM 642 C C . ALA A 1 90 ? -7.072 -7.735 -2.715 1.00 94.69 90 ALA A C 1
ATOM 644 O O . ALA A 1 90 ? -8.014 -7.159 -2.176 1.00 94.69 90 ALA A O 1
ATOM 645 N N . GLU A 1 91 ? -6.604 -8.909 -2.294 1.00 94.50 91 GLU A N 1
ATOM 646 C CA . GLU A 1 91 ? -7.129 -9.635 -1.138 1.00 94.50 91 GLU A CA 1
ATOM 647 C C . GLU A 1 91 ? -5.967 -10.139 -0.254 1.00 94.50 91 GLU A C 1
ATOM 649 O O . GLU A 1 91 ? -5.123 -10.897 -0.740 1.00 94.50 91 GLU A O 1
ATOM 654 N N . PRO A 1 92 ? -5.883 -9.721 1.024 1.00 95.31 92 PRO A N 1
ATOM 655 C CA . PRO A 1 92 ? -6.764 -8.754 1.679 1.00 95.31 92 PRO A CA 1
ATOM 656 C C . PRO A 1 92 ? -6.492 -7.300 1.279 1.00 95.31 92 PRO A C 1
ATOM 658 O O . PRO A 1 92 ? -5.366 -6.894 0.984 1.00 95.31 92 PRO A O 1
ATOM 661 N N . VAL A 1 93 ? -7.527 -6.462 1.384 1.00 96.25 93 VAL A N 1
ATOM 662 C CA . VAL A 1 93 ? -7.380 -5.000 1.300 1.00 96.25 93 VAL A CA 1
ATOM 663 C C . VAL A 1 93 ? -6.790 -4.477 2.612 1.00 96.25 93 VAL A C 1
ATOM 665 O O . VAL A 1 93 ? -7.498 -4.300 3.610 1.00 96.25 93 VAL A O 1
ATOM 668 N N . TYR A 1 94 ? -5.483 -4.220 2.634 1.00 95.50 94 TYR A N 1
ATOM 669 C CA . TYR A 1 94 ? -4.802 -3.711 3.825 1.00 95.50 94 TYR A CA 1
ATOM 670 C C . TYR A 1 94 ? -5.137 -2.246 4.128 1.00 95.50 94 TYR A C 1
ATOM 672 O O . TYR A 1 94 ? -4.999 -1.355 3.289 1.00 95.50 94 TYR A O 1
ATOM 680 N N . ALA A 1 95 ? -5.485 -1.987 5.388 1.00 94.88 95 ALA A N 1
ATOM 681 C CA . ALA A 1 95 ? -5.475 -0.646 5.958 1.00 94.88 95 ALA A CA 1
ATOM 682 C C . ALA A 1 95 ? -4.088 -0.321 6.533 1.00 94.88 95 ALA A C 1
ATOM 684 O O . ALA A 1 95 ? -3.564 0.752 6.261 1.00 94.88 95 ALA A O 1
ATOM 685 N N . CYS A 1 96 ? -3.452 -1.248 7.264 1.00 95.44 96 CYS A N 1
ATOM 686 C CA . CYS A 1 96 ? -2.088 -1.104 7.786 1.00 95.44 96 CYS A CA 1
ATOM 687 C C . CYS A 1 96 ? -1.230 -2.325 7.450 1.00 95.44 96 CYS A C 1
ATOM 689 O O . CYS A 1 96 ? -1.413 -3.389 8.040 1.00 95.44 96 CYS A O 1
ATOM 691 N N . TYR A 1 97 ? -0.235 -2.149 6.579 1.00 96.00 97 TYR A N 1
ATOM 692 C CA . TYR A 1 97 ? 0.722 -3.208 6.237 1.00 96.00 97 TYR A CA 1
ATOM 693 C C . TYR A 1 97 ? 1.663 -3.551 7.394 1.00 96.00 97 TYR A C 1
ATOM 695 O O . TYR A 1 97 ? 2.017 -4.708 7.590 1.00 96.00 97 TYR A O 1
ATOM 703 N N . CYS A 1 98 ? 2.050 -2.560 8.205 1.00 95.12 98 CYS A N 1
ATOM 704 C CA . CYS A 1 98 ? 2.967 -2.785 9.325 1.00 95.12 98 CYS A CA 1
ATOM 705 C C . CYS A 1 98 ? 2.401 -3.758 10.362 1.00 95.12 98 CYS A C 1
ATOM 707 O O . CYS A 1 98 ? 3.158 -4.548 10.923 1.00 95.12 98 CYS A O 1
ATOM 709 N N . ALA A 1 99 ? 1.087 -3.690 10.582 1.00 94.31 99 ALA A N 1
ATOM 710 C CA . ALA A 1 99 ? 0.377 -4.445 11.605 1.00 94.31 99 ALA A CA 1
ATOM 711 C C . ALA A 1 99 ? -0.545 -5.545 11.048 1.00 94.31 99 ALA A C 1
ATOM 713 O O . ALA A 1 99 ? -1.286 -6.156 11.814 1.00 94.31 99 ALA A O 1
ATOM 714 N N . GLY A 1 100 ? -0.560 -5.765 9.728 1.00 94.69 100 GLY A N 1
ATOM 715 C CA . GLY A 1 100 ? -1.458 -6.737 9.093 1.00 94.69 100 GLY A CA 1
ATOM 716 C C . GLY A 1 100 ? -2.948 -6.443 9.323 1.00 94.69 100 GLY A C 1
ATOM 717 O O . GLY A 1 100 ? -3.765 -7.358 9.404 1.00 94.69 100 GLY A O 1
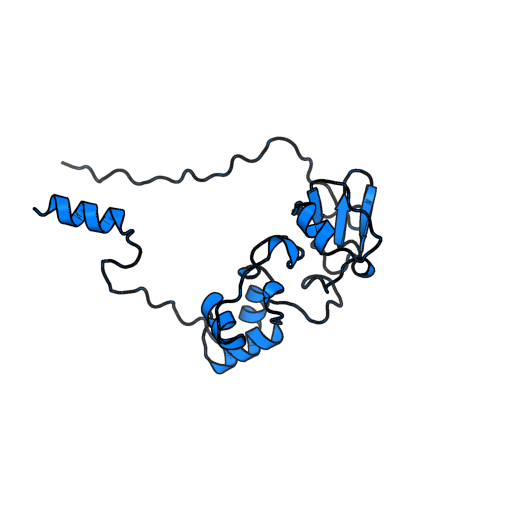ATOM 718 N N . VAL A 1 101 ? -3.319 -5.170 9.481 1.00 95.31 101 VAL A N 1
ATOM 719 C CA . VAL A 1 101 ? -4.714 -4.766 9.704 1.00 95.31 101 VAL A CA 1
ATOM 720 C C . VAL A 1 101 ? -5.393 -4.528 8.360 1.00 95.31 101 VAL A C 1
ATOM 722 O O . VAL A 1 101 ? -4.900 -3.757 7.534 1.00 95.31 101 VAL A O 1
ATOM 725 N N . THR A 1 102 ? -6.546 -5.159 8.155 1.00 96.19 102 THR A N 1
ATOM 726 C CA . THR A 1 102 ? -7.349 -5.049 6.931 1.00 96.19 102 THR A CA 1
ATOM 727 C C . THR A 1 102 ? -8.398 -3.943 7.038 1.00 96.19 102 THR A C 1
ATOM 729 O O . THR A 1 102 ? -8.778 -3.534 8.138 1.00 96.19 102 THR A O 1
ATOM 732 N N . LYS A 1 103 ? -8.903 -3.477 5.891 1.00 95.50 103 LYS A N 1
ATOM 733 C CA . LYS A 1 103 ? -10.024 -2.531 5.801 1.00 95.50 103 LYS A CA 1
ATOM 734 C C . LYS A 1 103 ? -11.239 -3.040 6.582 1.00 95.50 103 LYS A C 1
ATOM 736 O O . LYS A 1 103 ? -11.780 -2.308 7.401 1.00 95.50 103 LYS A O 1
ATOM 741 N N . ALA A 1 104 ? -11.599 -4.313 6.405 1.00 95.25 104 ALA A N 1
ATOM 742 C CA . ALA A 1 104 ? -12.737 -4.934 7.085 1.00 95.25 104 ALA A CA 1
ATOM 743 C C . ALA A 1 104 ? -12.609 -4.898 8.619 1.00 95.25 104 ALA A C 1
ATOM 745 O O . ALA A 1 104 ? -13.564 -4.557 9.313 1.00 95.25 104 ALA A O 1
ATOM 746 N N . ARG A 1 105 ? -11.410 -5.166 9.160 1.00 95.62 105 ARG A N 1
ATOM 747 C CA . ARG A 1 105 ? -11.151 -5.055 10.607 1.00 95.62 105 ARG A CA 1
ATOM 748 C C . ARG A 1 105 ? -11.314 -3.622 11.112 1.00 95.62 105 ARG A C 1
ATOM 750 O O . ARG A 1 105 ? -11.847 -3.423 12.198 1.00 95.62 105 ARG A O 1
ATOM 757 N N . VAL A 1 106 ? -10.883 -2.632 10.327 1.00 94.69 106 VAL A N 1
ATOM 758 C CA . VAL A 1 106 ? -11.079 -1.211 10.655 1.00 94.69 106 VAL A CA 1
ATOM 759 C C . VAL A 1 106 ? -12.564 -0.853 10.672 1.00 94.69 106 VAL A C 1
ATOM 761 O O . VAL A 1 106 ? -13.015 -0.278 11.658 1.00 94.69 106 VAL A O 1
ATOM 764 N N . VAL A 1 107 ? -13.333 -1.244 9.649 1.00 94.12 107 VAL A N 1
ATOM 765 C CA . VAL A 1 107 ? -14.792 -1.022 9.596 1.00 94.12 107 VAL A CA 1
ATOM 766 C C . VAL A 1 107 ? -15.477 -1.627 10.825 1.00 94.12 107 VAL A C 1
ATOM 768 O O . VAL A 1 107 ? -16.235 -0.944 11.511 1.00 94.12 107 VAL A O 1
ATOM 771 N N . ALA A 1 108 ? -15.163 -2.883 11.157 1.00 93.75 108 ALA A N 1
ATOM 772 C CA . ALA A 1 108 ? -15.734 -3.563 12.318 1.00 93.75 108 ALA A CA 1
ATOM 773 C C . ALA A 1 108 ? -15.396 -2.853 13.643 1.00 93.75 108 ALA A C 1
ATOM 775 O O . ALA A 1 108 ? -16.274 -2.678 14.487 1.00 93.75 108 ALA A O 1
ATOM 776 N N . ALA A 1 109 ? -14.149 -2.401 13.819 1.00 93.00 109 ALA A N 1
ATOM 777 C CA . ALA A 1 109 ? -13.739 -1.657 15.011 1.00 93.00 109 ALA A CA 1
ATOM 778 C C . ALA A 1 109 ? -14.461 -0.310 15.134 1.00 93.00 109 ALA A C 1
ATOM 780 O O . ALA A 1 109 ? -14.917 0.039 16.225 1.00 93.00 109 ALA A O 1
ATOM 781 N N . ILE A 1 110 ? -14.605 0.424 14.027 1.00 92.38 110 ILE A N 1
ATOM 782 C CA . ILE A 1 110 ? -15.335 1.695 14.006 1.00 92.38 110 ILE A CA 1
ATOM 783 C C . ILE A 1 110 ? -16.807 1.460 14.359 1.00 92.38 110 ILE A C 1
ATOM 785 O O . ILE A 1 110 ? -17.332 2.141 15.234 1.00 92.38 110 ILE A O 1
ATOM 789 N N . ASN A 1 111 ? -17.458 0.463 13.755 1.00 91.00 111 ASN A N 1
ATOM 790 C CA . ASN A 1 111 ? -18.863 0.153 14.034 1.00 91.00 111 ASN A CA 1
ATOM 791 C C . ASN A 1 111 ? -19.089 -0.279 15.491 1.00 91.00 111 ASN A C 1
ATOM 793 O O . ASN A 1 111 ? -20.102 0.079 16.085 1.00 91.00 111 ASN A O 1
ATOM 797 N N . LYS A 1 112 ? -18.140 -1.016 16.083 1.00 89.75 112 LYS A N 1
ATOM 798 C CA . LYS A 1 112 ? -18.228 -1.480 17.474 1.00 89.75 112 LYS A CA 1
ATOM 799 C C . LYS A 1 112 ? -18.003 -0.361 18.495 1.00 89.75 112 LYS A C 1
ATOM 801 O O . LYS A 1 112 ? -18.639 -0.360 19.542 1.00 89.75 112 LYS A O 1
ATOM 806 N N . THR A 1 113 ? -17.059 0.542 18.235 1.00 87.81 113 THR A N 1
ATOM 807 C CA . THR A 1 113 ? -16.553 1.488 19.251 1.00 87.81 113 THR A CA 1
ATOM 808 C C . THR A 1 113 ? -16.942 2.943 18.997 1.00 87.81 113 THR A C 1
ATOM 810 O O . THR A 1 113 ? -16.818 3.777 19.891 1.00 87.81 113 THR A O 1
ATOM 813 N N . GLY A 1 114 ? -17.348 3.282 17.771 1.00 86.94 114 GLY A N 1
ATOM 814 C CA . GL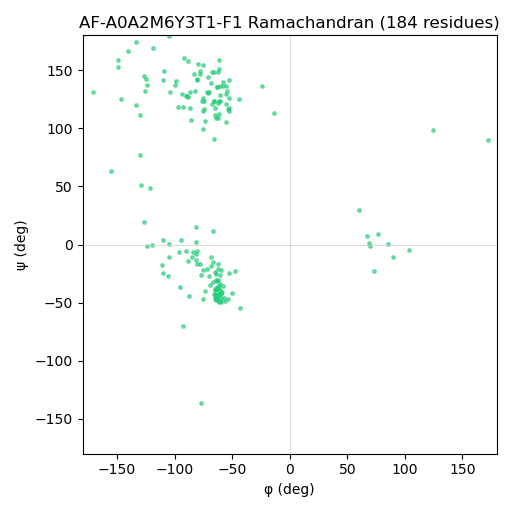Y A 1 114 ? -17.525 4.658 17.303 1.00 86.94 114 GLY A CA 1
ATOM 815 C C . GLY A 1 114 ? -16.218 5.448 17.155 1.00 86.94 114 GLY A C 1
ATOM 816 O O . GLY A 1 114 ? -16.246 6.628 16.811 1.00 86.94 114 GLY A O 1
ATOM 817 N N . VAL A 1 115 ? -15.056 4.843 17.421 1.00 86.44 115 VAL A N 1
ATOM 818 C CA . VAL A 1 115 ? -13.770 5.543 17.403 1.00 86.44 115 VAL A CA 1
ATOM 819 C C . VAL A 1 115 ? -13.230 5.644 15.984 1.00 86.44 115 VAL A C 1
ATOM 821 O O . VAL A 1 115 ? -13.122 4.651 15.278 1.00 86.44 115 VAL A O 1
ATOM 824 N N . THR A 1 116 ? -12.803 6.850 15.606 1.00 86.94 116 THR A N 1
ATOM 825 C CA . THR A 1 116 ? -12.368 7.197 14.242 1.00 86.94 116 THR A CA 1
ATOM 826 C C . THR A 1 116 ? -10.979 7.835 14.198 1.00 86.94 116 THR A C 1
ATOM 828 O O . THR A 1 116 ? -10.606 8.520 13.243 1.00 86.94 116 THR A O 1
ATOM 831 N N . ARG A 1 117 ? -10.172 7.656 15.249 1.00 88.50 117 ARG A N 1
ATOM 832 C CA . ARG A 1 117 ? -8.779 8.120 15.269 1.00 88.50 117 ARG A CA 1
ATOM 833 C C . ARG A 1 117 ? -7.862 6.958 14.908 1.00 88.50 117 ARG A C 1
ATOM 835 O O . ARG A 1 117 ? -7.782 6.006 15.678 1.00 88.50 117 ARG A O 1
ATOM 842 N N . TRP A 1 118 ? -7.113 7.079 13.808 1.00 88.69 118 TRP A N 1
ATOM 843 C CA . TRP A 1 118 ? -6.214 6.035 13.282 1.00 88.69 118 TRP A CA 1
ATOM 844 C C . TRP A 1 118 ? -5.386 5.329 14.363 1.00 88.69 118 TRP A C 1
ATOM 846 O O . TRP A 1 118 ? -5.460 4.115 14.512 1.00 88.69 118 TRP A O 1
ATOM 856 N N . ALA A 1 119 ? -4.641 6.089 15.170 1.00 88.50 119 ALA A N 1
ATOM 857 C CA . ALA A 1 119 ? -3.788 5.512 16.208 1.00 88.50 119 ALA A CA 1
ATOM 858 C C . ALA A 1 119 ? -4.576 4.770 17.305 1.00 88.50 119 ALA A C 1
ATOM 860 O O . ALA A 1 119 ? -4.054 3.815 17.873 1.00 88.50 119 ALA A O 1
ATOM 861 N N . VAL A 1 120 ? -5.815 5.187 17.602 1.00 90.00 120 VAL A N 1
ATOM 862 C CA . VAL A 1 120 ? -6.671 4.479 18.571 1.00 90.00 120 VAL A CA 1
ATOM 863 C C . VAL A 1 120 ? -7.217 3.214 17.955 1.00 90.00 120 VAL A C 1
ATOM 865 O O . VAL A 1 120 ? -7.111 2.180 18.586 1.00 90.00 120 VAL A O 1
ATOM 868 N N . ILE A 1 121 ? -7.736 3.277 16.728 1.00 91.62 121 ILE A N 1
ATOM 869 C CA . ILE A 1 121 ? -8.247 2.097 16.021 1.00 91.62 121 ILE A CA 1
ATOM 870 C C . ILE A 1 121 ? -7.157 1.041 15.897 1.00 91.62 121 ILE A C 1
ATOM 872 O O . ILE A 1 121 ? -7.397 -0.129 16.164 1.00 91.62 121 ILE A O 1
ATOM 876 N N . ILE A 1 122 ? -5.950 1.445 15.497 1.00 92.12 122 ILE A N 1
ATOM 877 C CA . ILE A 1 122 ? -4.838 0.510 15.392 1.00 92.12 122 ILE A CA 1
ATOM 878 C C . ILE A 1 122 ? -4.528 -0.086 16.765 1.00 92.12 122 ILE A C 1
ATOM 880 O O . ILE A 1 122 ? -4.502 -1.303 16.871 1.00 92.12 122 ILE A O 1
ATOM 884 N N . LYS A 1 123 ? -4.401 0.730 17.821 1.00 91.31 123 LYS A N 1
ATOM 885 C CA . LYS A 1 123 ? -4.185 0.224 19.186 1.00 91.31 123 LYS A CA 1
ATOM 886 C C . LYS A 1 123 ? -5.305 -0.713 19.654 1.00 91.31 123 LYS A C 1
ATOM 888 O O . LYS A 1 123 ? -5.001 -1.728 20.262 1.00 91.31 123 LYS A O 1
ATOM 893 N N . GLU A 1 124 ? -6.560 -0.402 19.357 1.00 91.38 124 GLU A N 1
ATOM 894 C CA . GLU A 1 124 ? -7.725 -1.240 19.663 1.00 91.38 124 GLU A CA 1
ATOM 895 C C . GLU A 1 124 ? -7.622 -2.598 18.957 1.00 91.38 124 GLU A C 1
ATOM 897 O O . GLU A 1 124 ? -7.837 -3.646 19.555 1.00 91.38 124 GLU A O 1
ATOM 902 N N . LEU A 1 125 ? -7.224 -2.594 17.684 1.00 93.00 125 LEU A N 1
ATOM 903 C CA . LEU A 1 125 ? -7.113 -3.800 16.868 1.00 93.00 125 LEU A CA 1
ATOM 904 C C . LEU A 1 125 ? -5.870 -4.643 17.166 1.00 93.00 125 LEU A C 1
ATOM 906 O O . LEU A 1 125 ? -5.872 -5.838 16.863 1.00 93.00 125 LEU A O 1
ATOM 910 N N . THR A 1 126 ? -4.796 -4.038 17.672 1.00 92.00 126 THR A N 1
ATOM 911 C CA . THR A 1 126 ? -3.490 -4.700 17.836 1.00 92.00 126 THR A CA 1
ATOM 912 C C . THR A 1 126 ? -3.004 -4.748 19.282 1.00 92.00 126 THR A C 1
ATOM 914 O O . THR A 1 126 ? -1.908 -5.240 19.527 1.00 92.00 126 THR A O 1
ATOM 917 N N . GLY A 1 127 ? -3.755 -4.203 20.240 1.00 91.31 127 GLY A N 1
ATOM 918 C CA . GLY A 1 127 ? -3.390 -4.086 21.661 1.00 91.31 127 GLY A CA 1
ATOM 919 C C . GLY A 1 127 ? -2.321 -3.026 21.975 1.00 91.31 127 GLY A C 1
ATOM 920 O O . GLY A 1 127 ? -2.256 -2.511 23.089 1.00 91.31 127 GLY A O 1
ATOM 921 N N . ALA A 1 128 ? -1.497 -2.647 20.997 1.00 86.94 128 ALA A N 1
ATOM 922 C CA . ALA A 1 128 ? -0.414 -1.674 21.139 1.00 86.94 128 ALA A CA 1
ATOM 923 C C . ALA A 1 128 ? -0.299 -0.760 19.911 1.00 86.94 128 ALA A C 1
ATOM 925 O O . ALA A 1 128 ? -0.851 -1.053 18.855 1.00 86.94 128 ALA A O 1
ATOM 926 N N . VAL A 1 129 ? 0.458 0.335 20.025 1.00 79.12 129 VAL A N 1
ATOM 927 C CA . VAL A 1 129 ? 0.880 1.099 18.841 1.00 79.12 129 VAL A CA 1
ATOM 928 C C . VAL A 1 129 ? 1.983 0.293 18.143 1.00 79.12 129 VAL A C 1
ATOM 930 O O . VAL A 1 129 ? 3.026 0.062 18.753 1.00 79.12 129 VAL A O 1
ATOM 933 N N . PRO A 1 130 ? 1.782 -0.172 16.899 1.00 80.88 130 PRO A N 1
ATOM 934 C CA . PRO A 1 130 ? 2.747 -1.027 16.228 1.00 80.88 130 PRO A CA 1
ATOM 935 C C . PRO A 1 130 ? 4.028 -0.256 15.914 1.00 80.88 130 PRO A C 1
ATOM 937 O O . PRO A 1 130 ? 3.993 0.932 15.584 1.00 80.88 130 PRO A O 1
ATOM 940 N N . LYS A 1 131 ? 5.162 -0.963 15.918 1.00 87.31 131 LYS A N 1
ATOM 941 C CA . LYS A 1 131 ? 6.400 -0.440 15.337 1.00 87.31 131 LYS A CA 1
ATOM 942 C C . LYS A 1 131 ? 6.190 -0.249 13.832 1.00 87.31 131 LYS A C 1
ATOM 944 O O . LYS A 1 131 ? 6.070 -1.215 13.078 1.00 87.31 131 LYS A O 1
ATOM 949 N N . CYS A 1 132 ? 6.120 1.004 13.395 1.00 91.75 132 CYS A N 1
ATOM 950 C CA . CYS A 1 132 ? 5.921 1.343 11.992 1.00 91.75 132 CYS A CA 1
ATOM 951 C C . CYS A 1 132 ? 7.214 1.133 11.195 1.00 91.75 132 CYS A C 1
ATOM 953 O O . CYS A 1 132 ? 8.243 1.715 11.520 1.00 91.75 132 CYS A O 1
ATOM 955 N N . ASN A 1 133 ? 7.136 0.346 10.121 1.00 95.44 133 ASN A N 1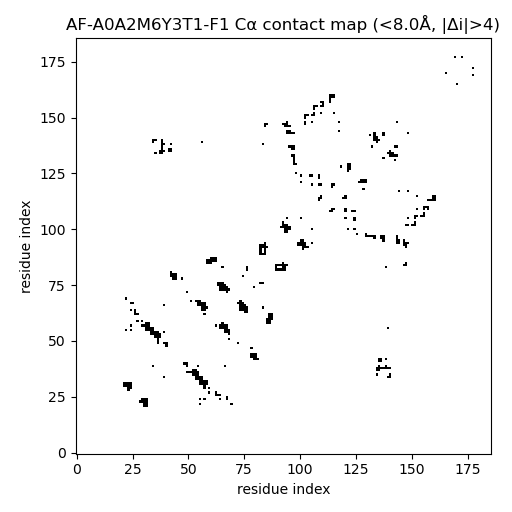
ATOM 956 C CA . ASN A 1 133 ? 8.199 0.191 9.126 1.00 95.44 133 ASN A CA 1
ATOM 957 C C . ASN A 1 133 ? 7.632 0.388 7.710 1.00 95.44 133 ASN A C 1
ATOM 959 O O . ASN A 1 133 ? 7.731 -0.468 6.831 1.00 95.44 133 ASN A O 1
ATOM 963 N N . CYS A 1 134 ? 6.921 1.500 7.522 1.00 95.88 134 CYS A N 1
ATOM 964 C CA . CYS A 1 134 ? 6.144 1.761 6.314 1.00 95.88 134 CYS A CA 1
ATOM 965 C C . CYS A 1 134 ? 7.013 1.868 5.055 1.00 95.88 134 CYS A C 1
ATOM 967 O O . CYS A 1 134 ? 6.558 1.471 3.988 1.00 95.88 134 CYS A O 1
ATOM 969 N N . GLY A 1 135 ? 8.252 2.350 5.200 1.00 96.81 135 GLY A N 1
ATOM 970 C CA . GLY A 1 135 ? 9.224 2.435 4.110 1.00 96.81 135 GLY A CA 1
ATOM 971 C C . GLY A 1 135 ? 9.612 1.075 3.528 1.00 96.81 135 GLY A C 1
ATOM 972 O O . GLY A 1 135 ? 10.027 1.016 2.380 1.00 96.81 135 GLY A O 1
ATOM 973 N N . GLU A 1 136 ? 9.429 -0.023 4.265 1.00 96.94 136 GLU A N 1
ATOM 974 C CA . GLU A 1 136 ? 9.705 -1.375 3.760 1.00 96.94 136 GLU A CA 1
ATOM 975 C C . GLU A 1 136 ? 8.439 -2.210 3.539 1.00 96.94 136 GLU A C 1
ATOM 977 O O . GLU A 1 136 ? 8.462 -3.148 2.752 1.00 96.94 136 GLU A O 1
ATOM 982 N N . LYS A 1 137 ? 7.343 -1.900 4.246 1.00 97.44 137 LYS A N 1
ATOM 983 C CA . LYS A 1 137 ? 6.129 -2.734 4.257 1.00 97.44 137 LYS A CA 1
ATOM 984 C C . LYS A 1 137 ? 4.953 -2.170 3.464 1.00 97.44 137 LYS A C 1
ATOM 986 O O . LYS A 1 137 ? 4.093 -2.942 3.058 1.00 97.44 137 LYS A O 1
ATOM 991 N N . ASN A 1 138 ? 4.849 -0.850 3.302 1.00 97.56 138 ASN A N 1
ATOM 992 C CA . ASN A 1 138 ? 3.737 -0.242 2.568 1.00 97.56 138 ASN A CA 1
ATOM 993 C C . ASN A 1 138 ? 4.153 -0.031 1.107 1.00 97.56 138 ASN A C 1
ATOM 995 O O . ASN A 1 138 ? 5.172 0.621 0.893 1.00 97.56 138 ASN A O 1
ATOM 999 N N . PRO A 1 139 ? 3.365 -0.468 0.107 1.00 97.81 139 PRO A N 1
ATOM 1000 C CA . PRO A 1 139 ? 3.662 -0.216 -1.298 1.00 97.81 139 PRO A CA 1
ATOM 1001 C C . PRO A 1 139 ? 3.909 1.249 -1.682 1.00 97.81 139 PRO A C 1
ATOM 1003 O O . PRO A 1 139 ? 4.617 1.513 -2.651 1.00 97.81 139 PRO A O 1
ATOM 1006 N N . LEU A 1 140 ? 3.374 2.205 -0.920 1.00 97.06 140 LEU A N 1
ATOM 1007 C CA . LEU A 1 140 ? 3.630 3.637 -1.125 1.00 97.06 140 LEU A CA 1
ATOM 1008 C C . LEU A 1 140 ? 4.918 4.145 -0.449 1.00 97.06 140 LEU A C 1
ATOM 1010 O O . LEU A 1 140 ? 5.302 5.290 -0.649 1.00 97.06 140 LEU A O 1
ATOM 1014 N N . GLY A 1 141 ? 5.556 3.352 0.415 1.00 96.44 141 GLY A N 1
ATOM 1015 C CA . GLY A 1 141 ? 6.692 3.781 1.244 1.00 96.44 141 GLY A CA 1
ATOM 1016 C C . GLY A 1 141 ? 6.331 4.817 2.321 1.00 96.44 141 GLY A C 1
ATOM 1017 O O . GLY A 1 141 ? 7.211 5.350 2.992 1.00 96.44 141 GLY A O 1
ATOM 1018 N N . GLN A 1 142 ? 5.040 5.107 2.508 1.00 94.81 142 GLN A N 1
ATOM 1019 C CA . GLN A 1 142 ? 4.516 6.162 3.383 1.00 94.81 142 GLN A CA 1
ATOM 1020 C C . GLN A 1 142 ? 3.618 5.599 4.495 1.00 94.81 142 GLN A C 1
ATOM 1022 O O . GLN A 1 142 ? 3.234 4.428 4.486 1.00 94.81 142 GLN A O 1
ATOM 1027 N N . CYS A 1 143 ? 3.257 6.429 5.479 1.00 92.81 143 CYS A N 1
ATOM 1028 C CA . CYS A 1 143 ? 2.377 6.023 6.578 1.00 92.81 143 CYS A CA 1
ATOM 1029 C C . CYS A 1 143 ? 1.034 5.453 6.082 1.00 92.81 143 CYS A C 1
ATOM 1031 O O . CYS A 1 143 ? 0.378 6.022 5.217 1.00 92.81 143 CYS A O 1
ATOM 1033 N N . CYS A 1 144 ? 0.591 4.351 6.694 1.00 92.56 144 CYS A N 1
ATOM 1034 C CA . CYS A 1 144 ? -0.643 3.651 6.326 1.00 92.56 144 CYS A CA 1
ATOM 1035 C C . CYS A 1 144 ? -1.938 4.426 6.640 1.00 92.56 144 CYS A C 1
ATOM 1037 O O . CYS A 1 144 ? -3.006 4.030 6.182 1.00 92.56 144 CYS A O 1
ATOM 1039 N N . SER A 1 145 ? -1.873 5.530 7.393 1.00 87.12 145 SER A N 1
ATOM 1040 C CA . SER A 1 145 ? -3.054 6.340 7.730 1.00 87.12 145 SER A CA 1
ATOM 1041 C C . SER A 1 145 ? -3.773 6.909 6.501 1.00 87.12 145 SER A C 1
ATOM 1043 O O . SER A 1 145 ? -4.954 7.229 6.594 1.00 87.12 145 SER A O 1
ATOM 1045 N N . GLY A 1 146 ? -3.077 7.028 5.364 1.00 84.00 146 GLY A N 1
ATOM 1046 C CA . GLY A 1 146 ? -3.644 7.438 4.074 1.00 84.00 146 GLY A CA 1
ATOM 1047 C C . GLY A 1 146 ? -4.074 6.285 3.156 1.00 84.00 146 GLY A C 1
ATOM 1048 O O . GLY A 1 146 ? -4.472 6.545 2.024 1.00 84.00 146 GLY A O 1
ATOM 1049 N N . ASN A 1 147 ? -3.985 5.022 3.598 1.00 87.69 147 ASN A N 1
ATOM 1050 C CA . ASN A 1 147 ? -4.336 3.863 2.770 1.00 87.69 147 ASN A CA 1
ATOM 1051 C C . ASN A 1 147 ? -5.869 3.685 2.670 1.00 87.69 147 ASN A C 1
ATOM 1053 O O . ASN A 1 147 ? -6.623 4.646 2.532 1.00 87.69 147 ASN A O 1
ATOM 1057 N N . ALA A 1 148 ? -6.376 2.454 2.792 1.00 85.62 148 ALA A N 1
ATOM 1058 C CA . ALA A 1 148 ? -7.806 2.142 2.790 1.00 85.62 148 ALA A CA 1
ATOM 1059 C C . ALA A 1 148 ? -8.574 2.691 4.015 1.00 85.62 148 ALA A C 1
ATOM 1061 O O . ALA A 1 148 ? -9.724 2.321 4.233 1.00 85.62 148 ALA A O 1
ATOM 1062 N N . TYR A 1 149 ? -7.964 3.564 4.822 1.00 84.50 149 TYR A N 1
ATOM 1063 C CA . TYR A 1 149 ? -8.587 4.140 6.005 1.00 84.50 149 TYR A CA 1
ATOM 1064 C C . TYR A 1 149 ? -9.787 5.030 5.667 1.00 84.50 149 TYR A C 1
ATOM 1066 O O . TYR A 1 149 ? -10.851 4.861 6.251 1.00 84.50 149 TYR A O 1
ATOM 1074 N N . ALA A 1 150 ? -9.648 5.934 4.693 1.00 81.38 150 ALA A N 1
ATOM 1075 C CA . ALA A 1 150 ? -10.752 6.799 4.271 1.00 81.38 150 ALA A CA 1
ATOM 1076 C C . ALA A 1 150 ? -11.929 5.986 3.700 1.00 81.38 150 ALA A C 1
ATOM 1078 O O . ALA A 1 150 ? -13.082 6.281 3.998 1.00 81.38 150 ALA A O 1
ATOM 1079 N N . ALA A 1 151 ? -11.635 4.920 2.946 1.00 84.69 151 ALA A N 1
ATOM 1080 C CA . ALA A 1 151 ? -12.651 3.986 2.462 1.00 84.69 151 ALA A CA 1
ATOM 1081 C C . ALA A 1 151 ? -13.333 3.233 3.618 1.00 84.69 151 ALA A C 1
ATOM 1083 O O . ALA A 1 151 ? -14.554 3.160 3.661 1.00 84.69 151 ALA A O 1
ATOM 1084 N N . ALA A 1 152 ? -12.566 2.750 4.604 1.00 87.06 152 ALA A N 1
ATOM 1085 C CA . ALA A 1 152 ? -13.127 2.106 5.794 1.00 87.06 152 ALA A CA 1
ATOM 1086 C C . ALA A 1 152 ? -14.042 3.047 6.595 1.00 87.06 152 ALA A C 1
ATOM 1088 O O . ALA A 1 152 ? -15.083 2.634 7.090 1.00 87.06 152 ALA A O 1
ATOM 1089 N N . MET A 1 153 ? -13.665 4.321 6.704 1.00 83.56 153 MET A N 1
ATOM 1090 C CA . MET A 1 153 ? -14.482 5.352 7.340 1.00 83.56 153 MET A CA 1
ATOM 1091 C C . MET A 1 153 ? -15.799 5.582 6.589 1.00 83.56 153 MET A C 1
ATOM 1093 O O . MET A 1 153 ? -16.847 5.650 7.222 1.00 83.56 153 MET A O 1
ATOM 1097 N N . ALA A 1 154 ? -15.753 5.671 5.257 1.00 85.62 154 ALA A N 1
ATOM 1098 C CA . ALA A 1 154 ? -16.941 5.862 4.424 1.00 85.62 154 ALA A CA 1
ATOM 1099 C C . ALA A 1 154 ? -17.895 4.652 4.443 1.00 85.62 154 ALA A C 1
ATOM 1101 O O . ALA A 1 154 ? -19.103 4.830 4.348 1.00 85.62 154 ALA A O 1
ATOM 1102 N N . GLU A 1 155 ? -17.359 3.437 4.579 1.00 86.69 155 GLU A N 1
ATOM 1103 C CA . GLU A 1 155 ? -18.139 2.193 4.679 1.00 86.69 155 GLU A CA 1
ATOM 1104 C C . GLU A 1 155 ? -18.702 1.939 6.086 1.00 86.69 155 GLU A C 1
ATOM 1106 O O . GLU A 1 155 ? -19.593 1.109 6.259 1.00 86.69 155 GLU A O 1
ATOM 1111 N N . SER A 1 156 ? -18.175 2.615 7.108 1.00 83.62 156 SER A N 1
ATOM 1112 C CA . SER A 1 156 ? -18.642 2.450 8.482 1.00 83.62 156 SER A CA 1
ATOM 1113 C C . SER A 1 156 ? -19.949 3.204 8.739 1.00 83.62 156 SER A C 1
ATOM 1115 O O . SER A 1 156 ? -20.170 4.298 8.223 1.00 83.62 156 SER A O 1
ATOM 1117 N N . SER A 1 157 ? -20.803 2.651 9.599 1.00 72.88 157 SER A N 1
ATOM 1118 C CA . SER A 1 157 ? -22.092 3.253 9.966 1.00 72.88 157 SER A CA 1
ATOM 1119 C C . SER A 1 157 ? -21.958 4.362 11.019 1.00 72.88 157 SER A C 1
ATOM 1121 O O . SER A 1 157 ? -22.947 5.004 11.378 1.00 72.88 157 SER A O 1
ATOM 1123 N N . ALA A 1 158 ? -20.755 4.581 11.563 1.00 63.97 158 ALA A N 1
ATOM 1124 C CA . ALA A 1 158 ? -20.528 5.525 12.649 1.00 63.97 158 ALA A CA 1
ATOM 1125 C C . ALA A 1 158 ? -20.236 6.937 12.121 1.00 63.97 158 ALA A C 1
ATOM 1127 O O . ALA A 1 158 ? -19.297 7.160 11.356 1.00 63.97 158 ALA A O 1
ATOM 1128 N N . LYS A 1 159 ? -20.992 7.932 12.602 1.00 57.78 159 LYS A N 1
ATOM 1129 C CA . LYS A 1 159 ? -20.618 9.342 12.422 1.00 57.78 159 LYS A CA 1
ATOM 1130 C C . LYS A 1 159 ? -19.294 9.594 13.156 1.00 57.78 159 LYS A C 1
ATOM 1132 O O . LYS A 1 159 ? -19.172 9.157 14.303 1.00 57.78 159 LYS A O 1
ATOM 1137 N N . PRO A 1 160 ? -18.318 10.303 12.555 1.00 58.22 160 PRO A N 1
ATOM 1138 C CA . PRO A 1 160 ? -17.061 10.608 13.223 1.00 58.22 160 PRO A CA 1
ATOM 1139 C C . PRO A 1 160 ? -17.315 11.259 14.582 1.00 58.22 160 PRO A C 1
ATOM 114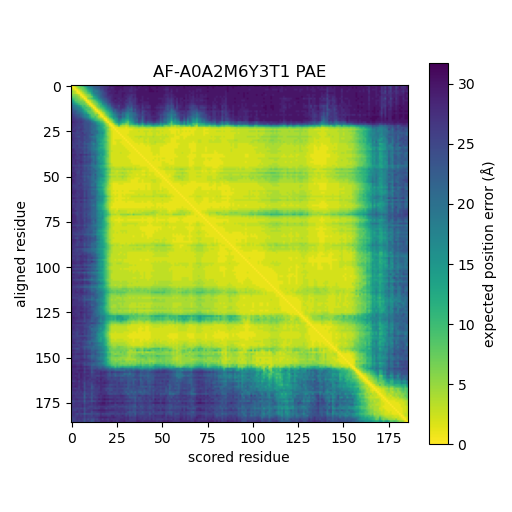1 O O . PRO A 1 160 ? -17.898 12.341 14.648 1.00 58.22 160 PRO A O 1
ATOM 1144 N N . VAL A 1 161 ? -16.882 10.609 15.666 1.00 57.72 161 VAL A N 1
ATOM 1145 C CA . VAL A 1 161 ? -16.945 11.229 16.991 1.00 57.72 161 VAL A CA 1
ATOM 1146 C C . VAL A 1 161 ? -15.989 12.424 16.977 1.00 57.72 161 VAL A C 1
ATOM 1148 O O . VAL A 1 161 ? -14.803 12.244 16.674 1.00 57.72 161 VAL A O 1
ATOM 1151 N N . PRO A 1 162 ? -16.462 13.646 17.282 1.00 56.78 162 PRO A N 1
ATOM 1152 C CA . PRO A 1 162 ? -15.600 14.814 17.333 1.00 56.78 162 PRO A CA 1
ATOM 1153 C C . PRO A 1 162 ? -14.441 14.566 18.295 1.00 56.78 162 PRO A C 1
ATOM 1155 O O . PRO A 1 162 ? -14.643 14.157 19.442 1.00 56.78 162 PRO A O 1
ATOM 1158 N N . VAL A 1 163 ? -13.214 14.829 17.844 1.00 59.62 163 VAL A N 1
ATOM 1159 C CA . VAL A 1 163 ? -12.043 14.791 18.723 1.00 59.62 163 VAL A CA 1
ATOM 1160 C C . VAL A 1 163 ? -12.249 15.858 19.797 1.00 59.62 163 VAL A C 1
ATOM 1162 O O . VAL A 1 163 ? -12.189 17.054 19.505 1.00 59.62 163 VAL A O 1
ATOM 1165 N N . LYS A 1 164 ? -12.513 15.441 21.042 1.00 59.03 164 LYS A N 1
ATOM 1166 C CA . LYS A 1 164 ? -12.563 16.366 22.179 1.00 59.03 164 LYS A CA 1
ATOM 1167 C C . LYS A 1 164 ? -11.182 17.005 22.306 1.00 59.03 164 LYS A C 1
ATOM 1169 O O . LYS A 1 164 ? -10.206 16.317 22.598 1.00 59.03 164 LYS A O 1
ATOM 1174 N N . ARG A 1 165 ? -11.091 18.311 22.043 1.00 59.09 165 ARG A N 1
ATOM 1175 C CA . ARG A 1 165 ? -9.867 19.077 22.303 1.00 59.09 165 ARG A CA 1
ATOM 1176 C C . ARG A 1 165 ? -9.606 19.040 23.804 1.00 59.09 165 ARG A C 1
ATOM 1178 O O . ARG A 1 165 ? -10.544 19.196 24.588 1.00 59.09 165 ARG A O 1
ATOM 1185 N N . SER A 1 166 ? -8.356 18.807 24.192 1.00 73.00 166 SER A N 1
ATOM 1186 C CA . SER A 1 166 ? -7.982 18.917 25.598 1.00 73.00 166 SER A CA 1
ATOM 1187 C C . SER A 1 166 ? -8.306 20.324 26.099 1.00 73.00 166 SER A C 1
ATOM 1189 O O . SER A 1 166 ? -8.052 21.300 25.394 1.00 73.00 166 SER A O 1
ATOM 1191 N N . ARG A 1 167 ? -8.885 20.419 27.299 1.00 78.56 167 ARG A N 1
ATOM 1192 C CA . ARG A 1 167 ? -9.073 21.695 28.010 1.00 78.56 167 ARG A CA 1
ATOM 1193 C C . ARG A 1 167 ? -7.833 22.103 28.800 1.00 78.56 167 ARG A C 1
ATOM 1195 O O . ARG A 1 167 ? -7.820 23.182 29.375 1.00 78.56 167 ARG A O 1
ATOM 1202 N N . ASP A 1 168 ? -6.832 21.228 28.849 1.00 80.44 168 ASP A N 1
ATOM 1203 C CA . ASP A 1 168 ? -5.560 21.516 29.489 1.00 80.44 168 ASP A CA 1
ATOM 1204 C C . ASP A 1 168 ? -4.858 22.652 28.723 1.00 80.44 168 ASP A C 1
ATOM 1206 O O . ASP A 1 168 ? -4.553 22.476 27.537 1.00 80.44 168 ASP A O 1
ATOM 1210 N N . PRO A 1 169 ? -4.609 23.809 29.362 1.00 76.25 169 PRO A N 1
ATOM 1211 C CA . PRO A 1 169 ? -3.929 24.939 28.735 1.00 76.25 169 PRO A CA 1
ATOM 1212 C C . PRO A 1 169 ? -2.489 24.612 28.312 1.00 76.25 169 PRO A C 1
ATOM 1214 O O . PRO A 1 169 ? -1.922 25.330 27.491 1.00 76.25 169 PRO A O 1
ATOM 1217 N N . LEU A 1 170 ? -1.902 23.527 28.829 1.00 79.50 170 LEU A N 1
ATOM 1218 C CA . LEU A 1 170 ? -0.578 23.046 28.441 1.00 79.50 170 LEU A CA 1
ATOM 1219 C C . LEU A 1 170 ? -0.616 22.047 27.279 1.00 79.50 170 LEU A C 1
ATOM 1221 O O . LEU A 1 170 ? 0.433 21.648 26.766 1.00 79.50 170 LEU A O 1
ATOM 1225 N N . HIS A 1 171 ? -1.804 21.640 26.826 1.00 79.50 171 HIS A N 1
ATOM 1226 C CA . HIS A 1 171 ? -1.927 20.668 25.751 1.00 79.50 171 HIS A CA 1
ATOM 1227 C C . HIS A 1 171 ? -1.308 21.186 24.449 1.00 79.50 171 HIS A C 1
ATOM 1229 O O . HIS A 1 171 ? -1.724 22.204 23.900 1.00 79.50 171 HIS A O 1
ATOM 1235 N N . GLY A 1 172 ? -0.329 20.446 23.924 1.00 76.19 172 GLY A N 1
ATOM 1236 C CA . GLY A 1 172 ? 0.380 20.802 22.694 1.00 76.19 172 GLY A CA 1
ATOM 1237 C C . GLY A 1 172 ? 1.555 21.767 22.886 1.00 76.19 172 GLY A C 1
ATOM 1238 O O . GLY A 1 172 ? 2.228 22.081 21.905 1.00 76.19 172 GLY A O 1
ATOM 1239 N N . LEU A 1 173 ? 1.849 22.206 24.116 1.00 84.50 173 LEU A N 1
ATOM 1240 C CA . LEU A 1 173 ? 3.063 22.967 24.409 1.00 84.50 173 LEU A CA 1
ATOM 1241 C C . LEU A 1 173 ? 4.267 22.034 24.555 1.00 84.50 173 LEU A C 1
ATOM 1243 O O . LEU A 1 173 ? 4.180 20.942 25.116 1.00 84.50 173 LEU A O 1
ATOM 1247 N N . THR A 1 174 ? 5.422 22.476 24.059 1.00 85.06 174 THR A N 1
ATOM 1248 C CA . THR A 1 174 ? 6.681 21.756 24.282 1.00 85.06 174 THR A CA 1
ATOM 1249 C C . THR A 1 174 ? 7.231 22.063 25.672 1.00 85.06 174 THR A C 1
ATOM 1251 O O . THR A 1 174 ? 7.002 23.151 26.203 1.00 85.06 174 THR A O 1
ATOM 1254 N N . LEU A 1 175 ? 8.038 21.154 26.227 1.00 85.44 175 LEU A N 1
ATOM 1255 C CA . LEU A 1 175 ? 8.771 21.375 27.483 1.00 85.44 175 LEU A CA 1
ATOM 1256 C C . LEU A 1 175 ? 9.542 22.704 27.483 1.00 85.44 175 LEU A C 1
ATOM 1258 O O . LEU A 1 175 ? 9.485 23.445 28.457 1.00 85.44 175 LEU A O 1
ATOM 1262 N N . LYS A 1 176 ? 10.186 23.053 26.360 1.00 88.06 176 LYS A N 1
ATOM 1263 C CA . LYS A 1 176 ? 10.895 24.331 26.190 1.00 88.06 176 LYS A CA 1
ATOM 1264 C C . LYS A 1 176 ? 9.954 25.530 26.313 1.00 88.06 176 LYS A C 1
ATOM 1266 O O . LYS A 1 176 ? 10.304 26.527 26.942 1.00 88.06 176 LYS A O 1
ATOM 1271 N N . THR A 1 177 ? 8.768 25.440 25.715 1.00 85.25 177 THR A N 1
ATOM 1272 C CA . THR A 1 177 ? 7.742 26.486 25.791 1.00 85.25 177 THR A CA 1
ATOM 1273 C C . THR A 1 177 ? 7.262 26.664 27.227 1.00 85.25 177 THR A C 1
ATOM 1275 O O . THR A 1 177 ? 7.239 27.791 27.709 1.00 85.25 177 THR A O 1
ATOM 1278 N N . ILE A 1 178 ? 6.970 25.565 27.929 1.00 87.69 178 ILE A N 1
ATOM 1279 C CA . ILE A 1 178 ? 6.534 25.587 29.332 1.00 87.69 178 ILE A CA 1
ATOM 1280 C C . ILE A 1 178 ? 7.616 26.224 30.216 1.00 87.69 178 ILE A C 1
ATOM 1282 O O . ILE A 1 178 ? 7.325 27.172 30.939 1.00 87.69 178 ILE A O 1
ATOM 1286 N N . LEU A 1 179 ? 8.876 25.794 30.079 1.00 88.19 179 LEU A N 1
ATOM 1287 C CA . LEU A 1 179 ? 9.998 26.347 30.846 1.00 88.19 179 LEU A CA 1
ATOM 1288 C C . LEU A 1 179 ? 10.178 27.854 30.609 1.00 88.19 179 LEU A C 1
ATOM 1290 O O . LEU A 1 179 ? 10.383 28.614 31.548 1.00 88.19 179 LEU A O 1
ATOM 1294 N N . THR A 1 180 ? 10.067 28.296 29.353 1.00 87.25 180 THR A N 1
ATOM 1295 C CA . THR A 1 180 ? 10.211 29.716 28.991 1.00 87.25 180 THR A CA 1
ATOM 1296 C C . THR A 1 180 ? 9.103 30.568 29.611 1.00 87.25 180 THR A C 1
ATOM 1298 O O . THR A 1 180 ? 9.363 31.691 30.033 1.00 87.25 180 THR A O 1
ATOM 1301 N N . TYR A 1 181 ? 7.871 30.055 29.670 1.00 83.88 181 TYR A N 1
ATOM 1302 C CA . TYR A 1 181 ? 6.769 30.734 30.355 1.00 83.88 181 TYR A CA 1
ATOM 1303 C C . TYR A 1 181 ? 7.011 30.825 31.863 1.00 83.88 181 TYR A C 1
ATOM 1305 O O . TYR A 1 181 ? 6.803 31.890 32.433 1.00 83.88 181 TYR A O 1
ATOM 1313 N N . MET A 1 182 ? 7.497 29.751 32.492 1.00 84.50 182 MET A N 1
ATOM 1314 C CA . MET A 1 182 ? 7.782 29.738 33.931 1.00 84.50 182 MET A CA 1
ATOM 1315 C C . MET A 1 182 ? 8.911 30.706 34.310 1.00 84.50 182 MET A C 1
ATOM 1317 O O . MET A 1 182 ? 8.789 31.403 35.307 1.00 84.50 182 MET A O 1
ATOM 1321 N N . VAL A 1 183 ? 9.961 30.821 33.490 1.00 85.25 183 VAL A N 1
ATOM 1322 C CA . VAL A 1 183 ? 11.074 31.766 33.723 1.00 85.25 183 VAL A CA 1
ATOM 1323 C C . VAL A 1 183 ? 10.662 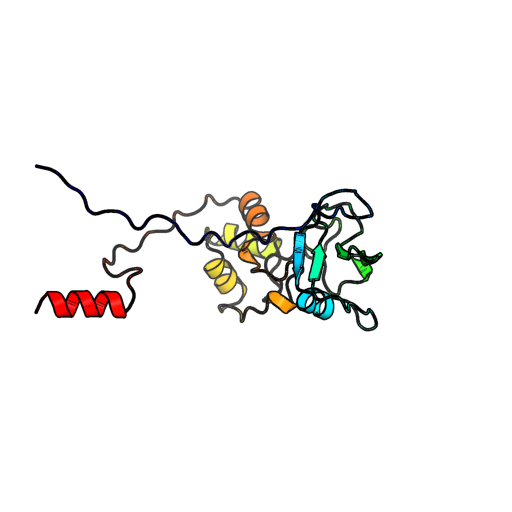33.228 33.520 1.00 85.25 183 VAL A C 1
ATOM 1325 O O . VAL A 1 183 ? 11.264 34.101 34.117 1.00 85.25 183 VAL A O 1
ATOM 1328 N N . LYS A 1 184 ? 9.650 33.521 32.692 1.00 78.31 184 LYS A N 1
ATOM 1329 C CA . LYS A 1 184 ? 9.155 34.898 32.477 1.00 78.31 184 LYS A CA 1
ATOM 1330 C C . LYS A 1 184 ? 8.187 35.393 33.557 1.00 78.31 184 LYS A C 1
ATOM 1332 O O . LYS A 1 184 ? 7.842 36.570 33.548 1.00 78.31 184 LYS A O 1
ATOM 1337 N N . LEU A 1 185 ? 7.678 34.492 34.396 1.00 71.75 185 LEU A N 1
ATOM 1338 C CA . LEU A 1 185 ? 6.745 34.801 35.486 1.00 71.75 185 LEU A CA 1
ATOM 1339 C C . LEU A 1 185 ? 7.455 34.985 36.840 1.00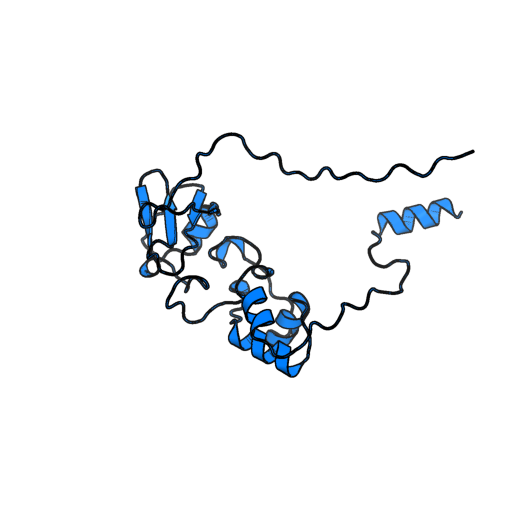 71.75 185 LEU A C 1
ATOM 1341 O O . LEU A 1 185 ? 6.800 35.371 37.807 1.00 71.75 185 LEU A O 1
ATOM 1345 N N . HIS A 1 186 ? 8.762 34.723 36.890 1.00 54.12 186 HIS A N 1
ATOM 1346 C CA . HIS A 1 186 ? 9.675 35.013 37.995 1.00 54.12 186 HIS A CA 1
ATOM 1347 C C . HIS A 1 186 ? 10.671 36.094 37.567 1.00 54.12 186 HIS A C 1
ATOM 1349 O O . HIS A 1 186 ? 11.157 36.808 38.468 1.00 54.12 186 HIS A O 1
#

Radius of gyration: 21.53 Å; Cα contacts (8 Å, |Δi|>4): 271; chains: 1; bounding box: 41×66×58 Å